Protein AF-A0A449B3K0-F1 (afdb_monomer)

Sequence (309 aa):
MNNIYKNINKDKKDSFLEKIRLFFNETFKFSVTNLTLSGILVAFYMIYSAIFKLTILRFIPLELEYIFYIFFGIILGPFKGAVLAIIADTLGLLLTGKIGTWYYLYALIPPAIAILSSLYYSLLNRSKIIKIILPFIVITLATIIILYIFFTQVTYDENNKIIFSTKGISQKVRRDWQNISWFAILALVCLYLFLMLVATILLIIFSFKKKNERILNYLFILSLVTLIVIIFRWVLGPITYISWFNYFYRLNPNKKLKSIGVDYLIYFVPIIIKSLISIPILTLLLTPVFSVIKHILQNQINNNQKIVY

Solvent-accessible surface area (backbone atoms only — not comparable to full-atom values): 17186 Å² total; per-residue (Å²): 140,85,69,86,76,77,79,64,73,94,84,61,88,72,47,74,64,54,56,50,50,51,54,51,59,61,59,70,58,80,46,72,69,55,50,53,51,49,53,53,53,44,51,53,50,48,53,49,45,49,50,41,65,74,41,84,51,50,76,56,88,67,76,60,65,56,58,54,20,34,46,32,1,59,74,59,31,36,61,50,8,15,57,48,20,40,52,43,53,52,50,49,27,50,76,69,73,42,49,92,69,68,47,72,72,62,57,47,47,38,22,51,43,1,29,52,34,18,53,51,54,56,55,40,71,71,38,77,64,46,45,54,51,50,36,53,51,50,54,52,50,48,49,51,51,51,52,51,54,50,64,75,59,62,41,72,37,99,81,76,46,76,41,68,67,63,89,72,67,63,72,71,68,53,64,75,58,68,77,59,59,64,65,57,55,51,51,51,52,52,51,48,50,50,51,52,51,52,52,49,51,51,48,51,53,48,29,69,74,65,68,41,67,68,49,47,44,44,44,47,38,43,32,51,53,48,51,48,44,45,53,54,47,53,58,41,35,31,54,46,50,43,52,50,50,35,67,77,37,67,86,40,92,91,50,78,76,68,48,72,76,50,48,30,60,72,48,31,52,61,51,50,62,49,41,69,57,40,52,59,51,49,29,65,61,46,33,63,56,47,54,52,50,55,52,53,54,51,50,52,52,56,52,62,67,69,68,69,129

Secondary structure (DSSP, 8-state):
--STTSSS-TT----HHHHHHHHHHHHHPPPHHHHHHHHHHHHHHHHHHHHHHHSGGGGS---THHHHHHHHHHHH-HHHHHHHHHHHHHHHHHHTT-GGG--HHHHTHHHHHHHHHHHHHHHHTS-TTHHHHHHHHHHHHHHHHHHHHHHHH-PBPTTS-B----TT--HHHHHHHTTS-HHHHHHHHHHHHHHHHHHHHHHHHHHHHH--HHHHHHHHHHHHHHHHIIIIIIIHHHHHHHHHHHHHHTT-TTSPPP-HHHHHHHHHHHHHHHHHHHHHHHHHHHHHHHHHHHHHHHHHHHHHHH---

Organism: NCBI:txid114885

Radius of gyration: 22.39 Å; Cα contacts (8 Å, |Δi|>4): 261; chains: 1; bounding box: 53×44×69 Å

Mean predicted aligned error: 8.73 Å

pLDDT: mean 81.97, std 16.02, range [30.95, 97.94]

Nearest PDB structures (foldseek):
  5d0y-assembly2_B  TM=7.491E-01  e=1.178E+00  Lactobacillus delbrueckii subsp. bulgaricus

Foldseek 3Di:
DPPPPPPDDPPDPQPPVNVVVVVVVVLPDDDPVNVVVLVVLLVVLQVVLCDCCVDPVVPVPFPLLLLSLLCLLQQNNLPRSLVSQLVSVCVSCVSNVNNVLDDDLVSNLSSVSSHLSNVLNVQCVPDPVCLQVVLLVLLVVLLVVVVVVVVVLFDADPVRDGDQPPVFDDVVLVPVPVPDDVVVLVVVLVVLSVVLNVVSVVLSVCCVVVVDVLSSLLSSLLSSLSNSCSPCPQPVVLVVVLVSCCVVCVPPPVDTRDDCSRCSCVRNSVSSVSCSVNSVVSSVVSSVVVVVSVVVVVVVVVVVVVPDD

Structure (mmCIF, N/CA/C/O backbone):
data_AF-A0A449B3K0-F1
#
_entry.id   AF-A0A449B3K0-F1
#
loop_
_atom_site.group_PDB
_atom_site.id
_atom_site.type_symbol
_atom_site.label_atom_id
_atom_site.label_alt_id
_atom_site.label_comp_id
_atom_site.label_asym_id
_atom_site.label_entity_id
_atom_site.label_seq_id
_atom_site.pdbx_PDB_ins_code
_atom_site.Cartn_x
_atom_site.Cartn_y
_atom_site.Cartn_z
_atom_site.occupancy
_atom_site.B_iso_or_equiv
_atom_site.auth_seq_id
_atom_site.auth_comp_id
_atom_site.auth_asym_id
_atom_site.auth_atom_id
_atom_site.pdbx_PDB_model_num
ATOM 1 N N . MET A 1 1 ? -8.336 -4.564 23.720 1.00 45.25 1 MET A N 1
ATOM 2 C CA . MET A 1 1 ? -7.357 -5.674 23.672 1.00 45.25 1 MET A CA 1
ATOM 3 C C . MET A 1 1 ? -6.586 -5.906 24.986 1.00 45.25 1 MET A C 1
ATOM 5 O O . MET A 1 1 ? -5.737 -6.779 24.992 1.00 45.25 1 MET A O 1
ATOM 9 N N . ASN A 1 2 ? -6.902 -5.224 26.106 1.00 32.25 2 ASN A N 1
ATOM 10 C CA . ASN A 1 2 ? -6.104 -5.306 27.349 1.00 32.25 2 ASN A CA 1
ATOM 11 C C . ASN A 1 2 ? -6.728 -6.067 28.538 1.00 32.25 2 ASN A C 1
ATOM 13 O O . ASN A 1 2 ? -6.077 -6.144 29.568 1.00 32.25 2 ASN A O 1
ATOM 17 N N . ASN A 1 3 ? -7.921 -6.664 28.428 1.00 34.16 3 ASN A N 1
ATOM 18 C CA . ASN A 1 3 ? -8.562 -7.318 29.588 1.00 34.16 3 ASN A CA 1
ATOM 19 C C . ASN A 1 3 ? -8.785 -8.833 29.461 1.00 34.16 3 ASN A C 1
ATOM 21 O O . ASN A 1 3 ? -9.299 -9.431 30.396 1.00 34.16 3 ASN A O 1
ATOM 25 N N . ILE A 1 4 ? -8.338 -9.478 28.377 1.00 40.44 4 ILE A N 1
ATOM 26 C CA . ILE A 1 4 ? -8.405 -10.952 28.258 1.00 40.44 4 ILE A CA 1
ATOM 27 C C . ILE A 1 4 ? -7.342 -11.644 29.141 1.00 40.44 4 ILE A C 1
ATOM 29 O O . ILE A 1 4 ? -7.462 -12.816 29.460 1.00 40.44 4 ILE A O 1
ATOM 33 N N . TYR A 1 5 ? -6.344 -10.909 29.642 1.00 44.53 5 TYR A N 1
ATOM 34 C CA . TYR A 1 5 ? -5.270 -11.475 30.469 1.00 44.53 5 TYR A CA 1
ATOM 35 C C . TYR A 1 5 ? -5.488 -11.370 31.983 1.00 44.53 5 TYR A C 1
ATOM 37 O O . TYR A 1 5 ? -4.600 -11.752 32.739 1.00 44.53 5 TYR A O 1
ATOM 45 N N . LYS A 1 6 ? -6.621 -10.832 32.457 1.00 40.59 6 LYS A N 1
ATOM 46 C CA . LYS A 1 6 ? -6.786 -10.540 33.893 1.00 40.59 6 LYS A CA 1
ATOM 47 C C . LYS A 1 6 ? -7.475 -11.641 34.707 1.00 40.59 6 LYS A C 1
ATOM 49 O O . LYS A 1 6 ? -7.578 -11.482 35.914 1.00 40.59 6 LYS A O 1
ATOM 54 N N . ASN A 1 7 ? -7.896 -12.739 34.076 1.00 37.72 7 ASN A N 1
ATOM 55 C CA . ASN A 1 7 ? -8.594 -13.837 34.757 1.00 37.72 7 ASN A CA 1
ATOM 56 C C . ASN A 1 7 ? -8.091 -15.233 34.349 1.00 37.72 7 ASN A C 1
ATOM 58 O O . ASN A 1 7 ? -8.857 -16.186 34.274 1.00 37.72 7 ASN A O 1
ATOM 62 N N . ILE A 1 8 ? -6.789 -15.355 34.082 1.00 44.62 8 ILE A N 1
ATOM 63 C CA . ILE A 1 8 ? -6.124 -16.659 34.018 1.00 44.62 8 ILE A CA 1
ATOM 64 C C . ILE A 1 8 ? -5.447 -16.858 35.372 1.00 44.62 8 ILE A C 1
ATOM 66 O O . ILE A 1 8 ? -4.661 -16.014 35.803 1.00 44.62 8 ILE A O 1
ATOM 70 N N . ASN A 1 9 ? -5.837 -17.937 36.049 1.00 39.34 9 ASN A N 1
ATOM 71 C CA . ASN A 1 9 ? -5.316 -18.402 37.328 1.00 39.34 9 ASN A CA 1
ATOM 72 C C . ASN A 1 9 ? -3.824 -18.108 37.519 1.00 39.34 9 ASN A C 1
ATOM 74 O O . ASN A 1 9 ? -2.991 -18.395 36.662 1.00 39.34 9 ASN A O 1
ATOM 78 N N . LYS A 1 10 ? -3.503 -17.582 38.699 1.00 43.25 10 LYS A N 1
ATOM 79 C CA . LYS A 1 10 ? -2.186 -17.077 39.095 1.00 43.25 10 LYS A CA 1
ATOM 80 C C . LYS A 1 10 ? -1.098 -18.154 39.270 1.00 43.25 10 LYS A C 1
ATOM 82 O O . LYS A 1 10 ? 0.019 -17.783 39.604 1.00 43.25 10 LYS A O 1
ATOM 87 N N . ASP A 1 11 ? -1.379 -19.432 38.989 1.00 46.22 11 ASP A N 1
ATOM 88 C CA . ASP A 1 11 ? -0.529 -20.556 39.425 1.00 46.22 11 ASP A CA 1
ATOM 89 C C . ASP A 1 11 ? -0.000 -21.488 38.323 1.00 46.22 11 ASP A C 1
ATOM 91 O O . ASP A 1 11 ? 0.612 -22.513 38.624 1.00 46.22 11 ASP A O 1
ATOM 95 N N . LYS A 1 12 ? -0.123 -21.141 37.037 1.00 50.84 12 LYS A N 1
ATOM 96 C CA . LYS A 1 12 ? 0.697 -21.789 36.002 1.00 50.84 12 LYS A CA 1
ATOM 97 C C . LYS A 1 12 ? 1.480 -20.752 35.224 1.00 50.84 12 LYS A C 1
ATOM 99 O O . LYS A 1 12 ? 0.940 -19.847 34.596 1.00 50.84 12 LYS A O 1
ATOM 104 N N . LYS A 1 13 ? 2.803 -20.885 35.294 1.00 51.28 13 LYS A N 1
ATOM 105 C CA . LYS A 1 13 ? 3.754 -20.191 34.433 1.00 51.28 13 LYS A CA 1
ATOM 106 C C . LYS A 1 13 ? 3.582 -20.769 33.026 1.00 51.28 13 LYS A C 1
ATOM 108 O O . LYS A 1 13 ? 4.397 -21.586 32.611 1.00 51.28 13 LYS A O 1
ATOM 113 N N . ASP A 1 14 ? 2.495 -20.396 32.348 1.00 62.19 14 ASP A N 1
ATOM 114 C CA . ASP A 1 14 ? 2.198 -20.845 30.988 1.00 62.19 14 ASP A CA 1
ATOM 115 C C . ASP A 1 14 ? 3.440 -20.607 30.139 1.00 62.19 14 ASP A C 1
ATOM 117 O O . ASP A 1 14 ? 3.943 -19.472 30.038 1.00 62.19 14 ASP A O 1
ATOM 121 N N . SER A 1 15 ? 3.976 -21.692 29.587 1.00 78.12 15 SER A N 1
ATOM 122 C CA . SER A 1 15 ? 5.207 -21.612 28.816 1.00 78.12 15 SER A CA 1
ATOM 123 C C . SER A 1 15 ? 4.971 -20.689 27.617 1.00 78.12 15 SER A C 1
ATOM 125 O O . SER A 1 15 ? 3.872 -20.612 27.066 1.00 78.12 15 SER A O 1
ATOM 127 N N . PHE A 1 16 ? 6.000 -19.962 27.180 1.00 77.25 16 PHE A N 1
ATOM 128 C CA . PHE A 1 16 ? 5.912 -19.116 25.983 1.00 77.25 16 PHE A CA 1
ATOM 129 C C . PHE A 1 16 ? 5.336 -19.882 24.770 1.00 77.25 16 PHE A C 1
ATOM 131 O O . PHE A 1 16 ? 4.586 -19.317 23.975 1.00 77.25 16 PHE A O 1
ATOM 138 N N . LEU A 1 17 ? 5.602 -21.192 24.695 1.00 77.62 17 LEU A N 1
ATOM 139 C CA . LEU A 1 17 ? 5.060 -22.109 23.693 1.00 77.62 17 LEU A CA 1
ATOM 140 C C . LEU A 1 17 ? 3.542 -22.307 23.801 1.00 77.62 17 LEU A C 1
ATOM 142 O O . LEU A 1 17 ? 2.871 -22.352 22.773 1.00 77.62 17 LEU A O 1
ATOM 146 N N . GLU A 1 18 ? 2.974 -22.378 25.004 1.00 79.75 18 GLU A N 1
ATOM 147 C CA . GLU A 1 18 ? 1.519 -22.464 25.190 1.00 79.75 18 GLU A CA 1
ATOM 148 C C . GLU A 1 18 ? 0.825 -21.170 24.768 1.00 79.75 18 GLU A C 1
ATOM 150 O O . GLU A 1 18 ? -0.195 -21.222 24.080 1.00 79.75 18 GLU A O 1
ATOM 155 N N . LYS A 1 19 ? 1.420 -20.008 25.066 1.00 76.12 19 LYS A N 1
ATOM 156 C CA . LYS A 1 19 ? 0.902 -18.710 24.598 1.00 76.12 19 LYS A CA 1
ATOM 157 C C . LYS A 1 19 ? 0.926 -18.601 23.075 1.00 76.12 19 LYS A C 1
ATOM 159 O O . LYS A 1 19 ? -0.047 -18.133 22.486 1.00 76.12 19 LYS A O 1
ATOM 164 N N . ILE A 1 20 ? 1.998 -19.073 22.434 1.00 74.56 20 ILE A N 1
ATOM 165 C CA . ILE A 1 20 ? 2.067 -19.174 20.970 1.00 74.56 20 ILE A CA 1
ATOM 166 C C . ILE A 1 20 ? 0.984 -20.126 20.461 1.00 74.56 20 ILE A C 1
ATOM 168 O O . ILE A 1 20 ? 0.203 -19.751 19.592 1.00 74.56 20 ILE A O 1
ATOM 172 N N . ARG A 1 21 ? 0.879 -21.337 21.014 1.00 77.62 21 ARG A N 1
ATOM 173 C CA . ARG A 1 21 ? -0.097 -22.337 20.561 1.00 77.62 21 ARG A CA 1
ATOM 174 C C . ARG A 1 21 ? -1.537 -21.833 20.671 1.00 77.62 21 ARG A C 1
ATOM 176 O O . ARG A 1 21 ? -2.310 -22.017 19.734 1.00 77.62 21 ARG A O 1
ATOM 183 N N . LEU A 1 22 ? -1.892 -21.179 21.776 1.00 74.62 22 LEU A N 1
ATOM 184 C CA . LEU A 1 22 ? -3.211 -20.573 21.971 1.00 74.62 22 LEU A CA 1
ATOM 185 C C . LEU A 1 22 ? -3.460 -19.442 20.965 1.00 74.62 22 LEU A C 1
ATOM 187 O O . LEU A 1 22 ? -4.499 -19.432 20.306 1.00 74.62 22 LEU A O 1
ATOM 191 N N . PHE A 1 23 ? -2.477 -18.560 20.759 1.00 73.50 23 PHE A N 1
ATOM 192 C CA . PHE A 1 23 ? -2.563 -17.489 19.765 1.00 73.50 23 PHE A CA 1
ATOM 193 C C . PHE A 1 23 ? -2.792 -18.028 18.344 1.00 73.50 23 PHE A C 1
ATOM 195 O O . PHE A 1 23 ? -3.658 -17.531 17.620 1.00 73.50 23 PHE A O 1
ATOM 202 N N . PHE A 1 24 ? -2.064 -19.074 17.944 1.00 72.75 24 PHE A N 1
ATOM 203 C CA . PHE A 1 24 ? -2.259 -19.733 16.652 1.00 72.75 24 PHE A CA 1
ATOM 204 C C . PHE A 1 24 ? -3.632 -20.425 16.573 1.00 72.75 24 PHE A C 1
ATOM 206 O O . PHE A 1 24 ? -4.356 -20.247 15.597 1.00 72.75 24 PHE A O 1
ATOM 213 N N . ASN A 1 25 ? -4.069 -21.140 17.608 1.00 72.19 25 ASN A N 1
ATOM 214 C CA . ASN A 1 25 ? -5.360 -21.833 17.574 1.00 72.19 25 ASN A CA 1
ATOM 215 C C . ASN A 1 25 ? -6.565 -20.890 17.425 1.00 72.19 25 ASN A C 1
ATOM 217 O O . ASN A 1 25 ? -7.532 -21.245 16.748 1.00 72.19 25 ASN A O 1
ATOM 221 N N . GLU A 1 26 ? -6.529 -19.698 18.020 1.00 71.88 26 GLU A N 1
ATOM 222 C CA . GLU A 1 26 ? -7.613 -18.715 17.883 1.00 71.88 26 GLU A CA 1
ATOM 223 C C . GLU A 1 26 ? -7.547 -17.937 16.562 1.00 71.88 26 GLU A C 1
ATOM 225 O O . GLU A 1 26 ? -8.577 -17.626 15.956 1.00 71.88 26 GLU A O 1
ATOM 230 N N . THR A 1 27 ? -6.337 -17.664 16.069 1.00 74.19 27 THR A N 1
ATOM 231 C CA . THR A 1 27 ? -6.131 -16.862 14.853 1.00 74.19 27 THR A CA 1
ATOM 232 C C . THR A 1 27 ? -6.564 -17.604 13.581 1.00 74.19 27 THR A C 1
ATOM 234 O O . THR A 1 27 ? -7.031 -16.969 12.633 1.00 74.19 27 THR A O 1
ATOM 237 N N . PHE A 1 28 ? -6.471 -18.938 13.555 1.00 77.25 28 PHE A N 1
ATOM 238 C CA . PHE A 1 28 ? -6.742 -19.746 12.357 1.00 77.25 28 PHE A CA 1
ATOM 239 C C . PHE A 1 28 ? -8.202 -20.220 12.233 1.00 77.25 28 PHE A C 1
ATOM 241 O O . PHE A 1 28 ? -8.650 -20.544 11.134 1.00 77.25 28 PHE A O 1
ATOM 248 N N . LYS A 1 29 ? -8.983 -20.232 13.321 1.00 81.75 29 LYS A N 1
ATOM 249 C CA . LYS A 1 29 ? -10.371 -20.729 13.298 1.00 81.75 29 LYS A CA 1
ATOM 250 C C . LYS A 1 29 ? -11.344 -19.696 12.732 1.00 81.75 29 LYS A C 1
ATOM 252 O O . LYS A 1 29 ? -11.540 -18.631 13.322 1.00 81.75 29 LYS A O 1
ATOM 257 N N . PHE A 1 30 ? -12.002 -20.006 11.615 1.00 82.50 30 PHE A N 1
ATOM 258 C CA . PHE A 1 30 ? -13.112 -19.204 11.091 1.00 82.50 30 PHE A CA 1
ATOM 259 C C . PHE A 1 30 ? -14.406 -19.518 11.852 1.00 82.50 30 PHE A C 1
ATOM 261 O O . PHE A 1 30 ? -14.864 -20.653 11.876 1.00 82.50 30 PHE A O 1
ATOM 268 N N . SER A 1 31 ? -15.004 -18.498 12.468 1.00 86.75 31 SER A N 1
ATOM 269 C CA . SER A 1 31 ? -16.380 -18.574 12.972 1.00 86.75 31 SER A CA 1
ATOM 270 C C . SER A 1 31 ? -17.369 -18.339 11.829 1.00 86.75 31 SER A C 1
ATOM 272 O O . SER A 1 31 ? -17.019 -17.704 10.832 1.00 86.75 31 SER A O 1
ATOM 274 N N . VAL A 1 32 ? -18.625 -18.760 12.006 1.00 88.50 32 VAL A N 1
ATOM 275 C CA . VAL A 1 32 ? -19.708 -18.485 11.042 1.00 88.50 32 VAL A CA 1
ATOM 276 C C . VAL A 1 32 ? -19.812 -16.985 10.747 1.00 88.50 32 VAL A C 1
ATOM 278 O O . VAL A 1 32 ? -19.887 -16.589 9.591 1.00 88.50 32 VAL A O 1
ATOM 281 N N . THR A 1 33 ? -19.695 -16.139 11.776 1.00 86.81 33 THR A N 1
ATOM 282 C CA . THR A 1 33 ? -19.687 -14.672 11.639 1.00 86.81 33 THR A CA 1
ATOM 283 C C . THR A 1 33 ? -18.516 -14.140 10.814 1.00 86.81 33 THR A C 1
ATOM 285 O O . THR A 1 33 ? -18.683 -13.210 10.031 1.00 86.81 33 THR A O 1
ATOM 288 N N . ASN A 1 34 ? -17.325 -14.727 10.956 1.00 87.81 34 ASN A N 1
ATOM 289 C CA . ASN A 1 34 ? -16.165 -14.341 10.153 1.00 87.81 34 ASN A CA 1
ATOM 290 C C . ASN A 1 34 ? -16.342 -14.771 8.694 1.00 87.81 34 ASN A C 1
ATOM 292 O O . ASN A 1 34 ? -15.935 -14.042 7.793 1.00 87.81 34 ASN A O 1
ATOM 296 N N . LEU A 1 35 ? -16.950 -15.935 8.458 1.00 92.44 35 LEU A N 1
ATOM 297 C CA . LEU A 1 35 ? -17.192 -16.460 7.118 1.00 92.44 35 LEU A CA 1
ATOM 298 C C . LEU A 1 35 ? -18.246 -15.630 6.370 1.00 92.44 35 LEU A C 1
ATOM 300 O O . LEU A 1 35 ? -18.013 -15.242 5.227 1.00 92.44 35 LEU A O 1
ATOM 304 N N . THR A 1 36 ? -19.355 -15.276 7.028 1.00 93.44 36 THR A N 1
ATOM 305 C CA . THR A 1 36 ? -20.387 -14.406 6.437 1.00 93.44 36 THR A CA 1
ATOM 306 C C . THR A 1 36 ? -19.840 -13.017 6.129 1.00 93.44 36 THR A C 1
ATOM 308 O O . THR A 1 36 ? -20.041 -12.505 5.027 1.00 93.44 36 THR A O 1
ATOM 311 N N . LEU A 1 37 ? -19.071 -12.431 7.052 1.00 91.62 37 LEU A N 1
ATOM 312 C CA . LEU A 1 37 ? -18.435 -11.134 6.835 1.00 91.62 37 LEU A CA 1
ATOM 313 C C . LEU A 1 37 ? -17.414 -11.184 5.690 1.00 91.62 37 LEU A C 1
ATOM 315 O O . LEU A 1 37 ? -17.362 -10.263 4.878 1.00 91.62 37 LEU A O 1
ATOM 319 N N . SER A 1 38 ? -16.651 -12.275 5.584 1.00 95.00 38 SER A N 1
ATOM 320 C CA . SER A 1 38 ? -15.713 -12.505 4.478 1.00 95.00 38 SER A CA 1
ATOM 321 C C . SER A 1 38 ? -16.431 -12.569 3.129 1.00 95.00 38 SER A C 1
ATOM 323 O O . SER A 1 38 ? -15.984 -11.934 2.176 1.00 95.00 38 SER A O 1
ATOM 325 N N . GLY A 1 39 ? -17.570 -13.266 3.053 1.00 96.00 39 GLY A N 1
ATOM 326 C CA . GLY A 1 39 ? -18.394 -13.330 1.843 1.00 96.00 39 GLY A CA 1
ATOM 327 C C . GLY A 1 39 ? -18.907 -11.957 1.402 1.00 96.00 39 GLY A C 1
ATOM 328 O O . GLY A 1 39 ? -18.782 -11.603 0.232 1.00 96.00 39 GLY A O 1
ATOM 329 N N . ILE A 1 40 ? -19.399 -11.146 2.345 1.00 95.19 40 ILE A N 1
ATOM 330 C CA . ILE A 1 40 ? -19.854 -9.770 2.075 1.00 95.19 40 ILE A CA 1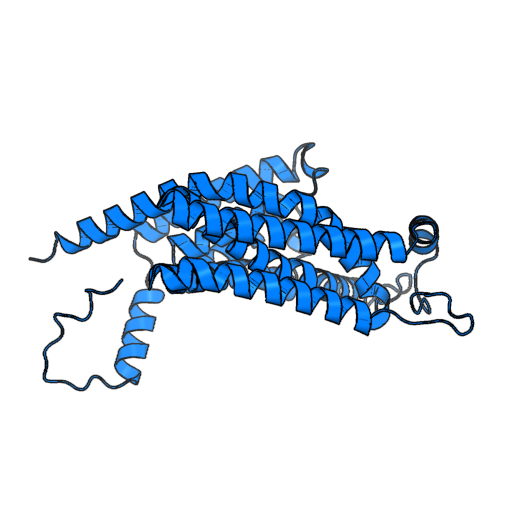
ATOM 331 C C . ILE A 1 40 ? -18.694 -8.896 1.576 1.00 95.19 40 ILE A C 1
ATOM 333 O O . ILE A 1 40 ? -18.830 -8.164 0.596 1.00 95.19 40 ILE A O 1
ATOM 337 N N . LEU A 1 41 ? -17.537 -8.983 2.233 1.00 95.19 41 LEU A N 1
ATOM 338 C CA . LEU A 1 41 ? -16.343 -8.218 1.877 1.00 95.19 41 LEU A CA 1
ATOM 339 C C . LEU A 1 41 ? -15.819 -8.572 0.477 1.00 95.19 41 LEU A C 1
ATOM 341 O O . LEU A 1 41 ? -15.484 -7.671 -0.295 1.00 95.19 41 LEU A O 1
ATOM 345 N N . VAL A 1 42 ? -15.799 -9.861 0.126 1.00 96.88 42 VAL A N 1
ATOM 346 C CA . VAL A 1 42 ? -15.446 -10.317 -1.227 1.00 96.88 42 VAL A CA 1
ATOM 347 C C . VAL A 1 42 ? -16.488 -9.866 -2.240 1.00 96.88 42 VAL A C 1
ATOM 349 O O . VAL A 1 42 ? -16.108 -9.388 -3.303 1.00 96.88 42 VAL A O 1
ATOM 352 N N . ALA A 1 43 ? -17.782 -9.939 -1.924 1.00 96.81 43 ALA A N 1
ATOM 353 C CA . ALA A 1 43 ? -18.830 -9.454 -2.819 1.00 96.81 43 ALA A CA 1
ATOM 354 C C . ALA A 1 43 ? -18.651 -7.960 -3.141 1.00 96.81 43 ALA A C 1
ATOM 356 O O . ALA A 1 43 ? -18.673 -7.581 -4.312 1.00 96.81 43 ALA A O 1
ATOM 357 N N . PHE A 1 44 ? -18.378 -7.118 -2.136 1.00 94.94 44 PHE A N 1
ATOM 358 C CA . PHE A 1 44 ? -18.081 -5.702 -2.371 1.00 94.94 44 PHE A CA 1
ATOM 359 C C . PHE A 1 44 ? -16.819 -5.493 -3.208 1.00 94.94 44 PHE A C 1
ATOM 361 O O . PHE A 1 44 ? -16.833 -4.661 -4.117 1.00 94.94 44 PHE A O 1
ATOM 368 N N . TYR A 1 45 ? -15.754 -6.256 -2.947 1.00 95.69 45 TYR A N 1
ATOM 369 C CA . TYR A 1 45 ? -14.548 -6.220 -3.775 1.00 95.69 45 TYR A CA 1
ATOM 370 C C . TYR A 1 45 ? -14.855 -6.593 -5.233 1.00 95.69 45 TYR A C 1
ATOM 372 O O . TYR A 1 45 ? -14.388 -5.917 -6.147 1.00 95.69 45 TYR A O 1
ATOM 380 N N . MET A 1 46 ? -15.674 -7.620 -5.470 1.00 95.69 46 MET A N 1
ATOM 381 C CA . MET A 1 46 ? -16.033 -8.073 -6.818 1.00 95.69 46 MET A CA 1
ATOM 382 C C . MET A 1 46 ? -16.892 -7.048 -7.559 1.00 95.69 46 MET A C 1
ATOM 384 O O . MET A 1 46 ? -16.608 -6.757 -8.719 1.00 95.69 46 MET A O 1
ATOM 388 N N . ILE A 1 47 ? -17.882 -6.446 -6.889 1.00 94.12 47 ILE A N 1
ATOM 389 C CA . ILE A 1 47 ? -18.690 -5.348 -7.450 1.00 94.12 47 ILE A CA 1
ATOM 390 C C . ILE A 1 47 ? -17.782 -4.177 -7.831 1.00 94.12 47 ILE A C 1
ATOM 392 O O . ILE A 1 47 ? -17.854 -3.662 -8.946 1.00 94.12 47 ILE A O 1
ATOM 396 N N . TYR A 1 48 ? -16.886 -3.787 -6.924 1.00 91.31 48 TYR A N 1
ATOM 397 C CA . TYR A 1 48 ? -15.903 -2.746 -7.189 1.00 91.31 48 TYR A CA 1
ATOM 398 C C . TYR A 1 48 ? -15.020 -3.090 -8.399 1.00 91.31 48 TYR A C 1
ATOM 400 O O . TYR A 1 48 ? -14.866 -2.268 -9.304 1.00 91.31 48 TYR A O 1
ATOM 408 N N . SER A 1 49 ? -14.469 -4.305 -8.437 1.00 91.25 49 SER A N 1
ATOM 409 C CA . SER A 1 49 ? -13.570 -4.763 -9.498 1.00 91.25 49 SER A CA 1
ATOM 410 C C . SER A 1 49 ? -14.285 -4.785 -10.850 1.00 91.25 49 SER A C 1
ATOM 412 O O . SER A 1 49 ? -13.730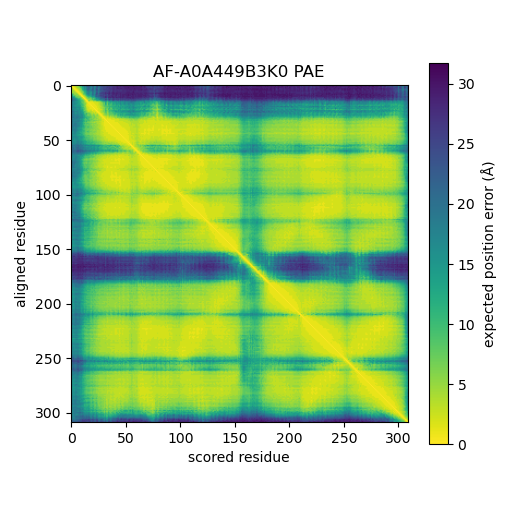 -4.313 -11.842 1.00 91.25 49 SER A O 1
ATOM 414 N N . ALA A 1 50 ? -15.548 -5.223 -10.885 1.00 91.19 50 ALA A N 1
ATOM 415 C CA . ALA A 1 50 ? -16.390 -5.164 -12.075 1.00 91.19 50 ALA A CA 1
ATOM 416 C C . ALA A 1 50 ? -16.553 -3.719 -12.568 1.00 91.19 50 ALA A C 1
ATOM 418 O O . ALA A 1 50 ? -16.256 -3.426 -13.725 1.00 91.19 50 ALA A O 1
ATOM 419 N N . ILE A 1 51 ? -16.946 -2.794 -11.686 1.00 91.19 51 ILE A N 1
ATOM 420 C CA . ILE A 1 51 ? -17.167 -1.391 -12.056 1.00 91.19 51 ILE A CA 1
ATOM 421 C C . ILE A 1 51 ? -15.865 -0.755 -12.549 1.00 91.19 51 ILE A C 1
ATOM 423 O O . ILE A 1 51 ? -15.824 -0.209 -13.646 1.00 91.19 51 ILE A O 1
ATOM 427 N N . PHE A 1 52 ? -14.774 -0.835 -11.792 1.00 86.81 52 PHE A N 1
ATOM 428 C CA . PHE A 1 52 ? -13.554 -0.099 -12.131 1.00 86.81 52 PHE A CA 1
ATOM 429 C C . PHE A 1 52 ? -12.740 -0.737 -13.254 1.00 86.81 52 PHE A C 1
ATOM 431 O O . PHE A 1 52 ? -12.044 -0.018 -13.967 1.00 86.81 52 PHE A O 1
ATOM 438 N N . LYS A 1 53 ? -12.806 -2.060 -13.444 1.00 84.25 53 LYS A N 1
ATOM 439 C CA . LYS A 1 53 ? -11.994 -2.737 -14.467 1.00 84.25 53 LYS A CA 1
ATOM 440 C C . LYS A 1 53 ? -12.745 -3.033 -15.763 1.00 84.25 53 LYS A C 1
ATOM 442 O O . LYS A 1 53 ? -12.074 -3.162 -16.790 1.00 84.25 53 LYS A O 1
ATOM 447 N N . LEU A 1 54 ? -14.077 -3.139 -15.740 1.00 86.31 54 LEU A N 1
ATOM 448 C CA . LEU A 1 54 ? -14.880 -3.441 -16.935 1.00 86.31 54 LEU A CA 1
ATOM 449 C C . LEU A 1 54 ? -15.541 -2.202 -17.555 1.00 86.31 54 LEU A C 1
ATOM 451 O O . LEU A 1 54 ? -15.922 -2.255 -18.720 1.00 86.31 54 LEU A O 1
ATOM 455 N N . THR A 1 55 ? -15.652 -1.086 -16.828 1.00 87.94 55 THR A N 1
ATOM 456 C CA . THR A 1 55 ? -16.230 0.159 -17.367 1.00 87.94 55 THR A CA 1
ATOM 457 C C . THR A 1 55 ? -15.160 1.153 -17.834 1.00 87.94 55 THR A C 1
ATOM 459 O O . THR A 1 55 ? -13.954 0.901 -17.752 1.00 87.94 55 THR A O 1
ATOM 462 N N . ILE A 1 56 ? -15.598 2.330 -18.296 1.00 80.69 56 ILE A N 1
ATOM 463 C CA . ILE A 1 56 ? -14.723 3.428 -18.735 1.00 80.69 56 ILE A CA 1
ATOM 464 C C . ILE A 1 56 ? -13.801 3.953 -17.621 1.00 80.69 56 ILE A C 1
ATOM 466 O O . ILE A 1 56 ? -12.757 4.542 -17.897 1.00 80.69 56 ILE A O 1
ATOM 470 N N . LEU A 1 57 ? -14.132 3.670 -16.356 1.00 80.25 57 LEU A N 1
ATOM 471 C CA . LEU A 1 57 ? -13.302 3.991 -15.192 1.00 80.25 57 LEU A CA 1
ATOM 472 C C . LEU A 1 57 ? -11.956 3.248 -15.188 1.00 80.25 57 LEU A C 1
ATOM 474 O O . LEU A 1 57 ? -11.061 3.634 -14.440 1.00 80.25 57 LEU A O 1
ATOM 478 N N . ARG A 1 58 ? -11.761 2.256 -16.069 1.00 76.56 58 ARG A N 1
ATOM 479 C CA . ARG A 1 58 ? -10.490 1.538 -16.247 1.00 76.56 58 ARG A CA 1
ATOM 480 C C . ARG A 1 58 ? -9.305 2.456 -16.560 1.00 76.56 58 ARG A C 1
ATOM 482 O O . ARG A 1 58 ? -8.163 2.093 -16.274 1.00 76.56 58 ARG A O 1
ATOM 489 N N . PHE A 1 59 ? -9.548 3.622 -17.160 1.00 75.69 59 PHE A N 1
ATOM 490 C CA . PHE A 1 59 ? -8.491 4.589 -17.472 1.00 75.69 59 PHE A CA 1
ATOM 491 C C . PHE A 1 59 ? -8.047 5.411 -16.261 1.00 75.69 59 PHE A C 1
ATOM 493 O O . PHE A 1 59 ? -6.972 6.009 -16.299 1.00 75.69 59 PHE A O 1
ATOM 500 N N . ILE A 1 60 ? -8.834 5.421 -15.182 1.00 75.88 60 ILE A N 1
ATOM 501 C CA . ILE A 1 60 ? -8.479 6.108 -13.947 1.00 75.88 60 ILE A CA 1
ATOM 502 C C . ILE A 1 60 ? -7.520 5.204 -13.158 1.00 75.88 60 ILE A C 1
ATOM 504 O O . ILE A 1 60 ? -7.917 4.129 -12.708 1.00 75.88 60 ILE A O 1
ATOM 508 N N . PRO A 1 61 ? -6.255 5.609 -12.944 1.00 65.25 61 PRO A N 1
ATOM 509 C CA . PRO A 1 61 ? -5.239 4.764 -12.324 1.00 65.25 61 PRO A CA 1
ATOM 510 C C . PRO A 1 61 ? -5.345 4.771 -10.788 1.00 65.25 61 PRO A C 1
ATOM 512 O O . PRO A 1 61 ? -4.359 5.022 -10.089 1.00 65.25 61 PRO A O 1
ATOM 515 N N . LEU A 1 62 ? -6.543 4.537 -10.252 1.00 75.88 62 LEU A N 1
ATOM 516 C CA . LEU A 1 62 ? -6.780 4.426 -8.817 1.00 75.88 62 LEU A CA 1
ATOM 517 C C . LEU A 1 62 ? -6.821 2.949 -8.422 1.00 75.88 62 LEU A C 1
ATOM 519 O O . LEU A 1 62 ? -7.795 2.245 -8.669 1.00 75.88 62 LEU A O 1
ATOM 523 N N . GLU A 1 63 ? -5.758 2.494 -7.766 1.00 82.19 63 GLU A N 1
ATOM 524 C CA . GLU A 1 63 ? -5.657 1.155 -7.173 1.00 82.19 63 GLU A CA 1
ATOM 525 C C . GLU A 1 63 ? -6.459 1.095 -5.859 1.00 82.19 63 GLU A C 1
ATOM 527 O O . GLU A 1 63 ? -5.905 0.908 -4.775 1.00 82.19 63 GLU A O 1
ATOM 532 N N . LEU A 1 64 ? -7.784 1.295 -5.931 1.00 87.50 64 LEU A N 1
ATOM 533 C CA . LEU A 1 64 ? -8.650 1.267 -4.740 1.00 87.50 64 LEU A CA 1
ATOM 534 C C . LEU A 1 64 ? -8.803 -0.152 -4.165 1.00 87.50 64 LEU A C 1
ATOM 536 O O . LEU A 1 64 ? -9.319 -0.312 -3.068 1.00 87.50 64 LEU A O 1
ATOM 540 N N . GLU A 1 65 ? -8.289 -1.180 -4.841 1.00 91.75 65 GLU A N 1
ATOM 541 C CA . GLU A 1 65 ? -8.186 -2.553 -4.323 1.00 91.75 65 GLU A CA 1
ATOM 542 C C . GLU A 1 65 ? -7.464 -2.616 -2.979 1.00 91.75 65 GLU A C 1
ATOM 544 O O . GLU A 1 65 ? -7.857 -3.372 -2.090 1.00 91.75 65 GLU A O 1
ATOM 549 N N . TYR A 1 66 ? -6.463 -1.756 -2.785 1.00 92.69 66 TYR A N 1
ATOM 550 C CA . TYR A 1 66 ? -5.742 -1.674 -1.520 1.00 92.69 66 TYR A CA 1
ATOM 551 C C . TYR A 1 66 ? -6.640 -1.283 -0.349 1.00 92.69 66 TYR A C 1
ATOM 553 O O . TYR A 1 66 ? -6.387 -1.738 0.762 1.00 92.69 66 TYR A O 1
ATOM 561 N N . ILE A 1 67 ? -7.718 -0.523 -0.581 1.00 94.06 67 ILE A N 1
ATOM 562 C CA . ILE A 1 67 ? -8.725 -0.230 0.450 1.00 94.06 67 ILE A CA 1
ATOM 563 C C . ILE A 1 67 ? -9.315 -1.537 0.988 1.00 94.06 67 ILE A C 1
ATOM 565 O O . ILE A 1 67 ? -9.407 -1.726 2.201 1.00 94.06 67 ILE A O 1
ATOM 569 N N . PHE A 1 68 ? -9.682 -2.454 0.093 1.00 95.75 68 PHE A N 1
ATOM 570 C CA . PHE A 1 68 ? -10.270 -3.732 0.474 1.00 95.75 68 PHE A CA 1
ATOM 571 C C . PHE A 1 68 ? -9.265 -4.602 1.218 1.00 95.75 68 PHE A C 1
ATOM 573 O O . PHE A 1 68 ? -9.589 -5.108 2.288 1.00 95.75 68 PHE A O 1
ATOM 580 N N . TYR A 1 69 ? -8.027 -4.706 0.731 1.00 97.38 69 TYR A N 1
ATOM 581 C CA . TYR A 1 69 ? -6.993 -5.500 1.404 1.00 97.38 69 TYR A CA 1
ATOM 582 C C . TYR A 1 69 ? -6.661 -4.951 2.802 1.00 97.38 69 TYR A C 1
ATOM 584 O O . TYR A 1 69 ? -6.506 -5.726 3.751 1.00 97.38 69 TYR A O 1
ATOM 592 N N . ILE A 1 70 ? -6.643 -3.622 2.964 1.00 96.25 70 ILE A N 1
ATOM 593 C CA . ILE A 1 70 ? -6.535 -2.963 4.273 1.00 96.25 70 ILE A CA 1
ATOM 594 C C . ILE A 1 70 ? -7.691 -3.387 5.183 1.00 96.25 70 ILE A C 1
ATOM 596 O O . ILE A 1 70 ? -7.462 -3.802 6.323 1.00 96.25 70 ILE A O 1
ATOM 600 N N . PHE A 1 71 ? -8.931 -3.315 4.693 1.00 94.75 71 PHE A N 1
ATOM 601 C CA . PHE A 1 71 ? -10.100 -3.691 5.484 1.00 94.75 71 PHE A CA 1
ATOM 602 C C . PHE A 1 71 ? -10.133 -5.168 5.838 1.00 94.75 71 PHE A C 1
ATOM 604 O O . PHE A 1 71 ? -10.467 -5.488 6.977 1.00 94.75 71 PHE A O 1
ATOM 611 N N . PHE A 1 72 ? -9.732 -6.060 4.936 1.00 96.12 72 PHE A N 1
ATOM 612 C CA . PHE A 1 72 ? -9.650 -7.486 5.237 1.00 96.12 72 PHE A CA 1
ATOM 613 C C . PHE A 1 72 ? -8.724 -7.722 6.435 1.00 96.12 72 PHE A C 1
ATOM 615 O O . PHE A 1 72 ? -9.099 -8.426 7.371 1.00 96.12 72 PHE A O 1
ATOM 622 N N . GLY A 1 73 ? -7.563 -7.059 6.461 1.00 94.69 73 GLY A N 1
ATOM 623 C CA . GLY A 1 73 ? -6.619 -7.126 7.576 1.00 94.69 73 GLY A CA 1
ATOM 624 C C . GLY A 1 73 ? -7.134 -6.522 8.886 1.00 94.69 73 GLY A C 1
ATOM 625 O O . GLY A 1 73 ? -6.975 -7.119 9.955 1.00 94.69 73 GLY A O 1
ATOM 626 N N . ILE A 1 74 ? -7.753 -5.339 8.826 1.00 92.81 74 ILE A N 1
ATOM 627 C CA . ILE A 1 74 ? -8.266 -4.641 10.019 1.00 92.81 74 ILE A CA 1
ATOM 628 C C . ILE A 1 74 ? -9.455 -5.388 10.635 1.00 92.81 74 ILE A C 1
ATOM 630 O O . ILE A 1 74 ? -9.536 -5.495 11.856 1.00 92.81 74 ILE A O 1
ATOM 634 N N . ILE A 1 75 ? -10.371 -5.892 9.805 1.00 92.00 75 ILE A N 1
ATOM 635 C CA . ILE A 1 75 ? -11.624 -6.511 10.253 1.00 92.00 75 ILE A CA 1
ATOM 636 C C . ILE A 1 75 ? -11.398 -7.957 10.702 1.00 92.00 75 ILE A C 1
ATOM 638 O O . ILE A 1 75 ? -11.857 -8.340 11.775 1.00 92.00 75 ILE A O 1
ATOM 642 N N . LEU A 1 76 ? -10.711 -8.769 9.892 1.00 91.25 76 LEU A N 1
ATOM 643 C CA . LEU A 1 76 ? -10.609 -10.217 10.118 1.00 91.25 76 LEU A CA 1
ATOM 644 C C . LEU A 1 76 ? -9.317 -10.629 10.835 1.00 91.25 76 LEU A C 1
ATOM 646 O O . LEU A 1 76 ? -9.180 -11.783 11.245 1.00 91.25 76 LEU A O 1
ATOM 650 N N . GLY A 1 77 ? -8.370 -9.707 11.001 1.00 91.38 77 GLY A N 1
ATOM 651 C CA . GLY A 1 77 ? -7.048 -10.010 11.536 1.00 91.38 77 GLY A CA 1
ATOM 652 C C . GLY A 1 77 ? -6.037 -10.394 10.446 1.00 91.38 77 GLY A C 1
ATOM 653 O O . GLY A 1 77 ? -6.383 -10.482 9.265 1.00 91.38 77 GLY A O 1
ATOM 654 N N . PRO A 1 78 ? -4.772 -10.650 10.825 1.00 92.62 78 PRO A N 1
ATOM 655 C CA . PRO A 1 78 ? -3.681 -10.793 9.865 1.00 92.62 78 PRO A CA 1
ATOM 656 C C . PRO A 1 78 ? -3.834 -12.041 8.990 1.00 92.62 78 PRO A C 1
ATOM 658 O O . PRO A 1 78 ? -3.724 -11.949 7.774 1.00 92.62 78 PRO A O 1
ATOM 661 N N . PHE A 1 79 ? -4.126 -13.200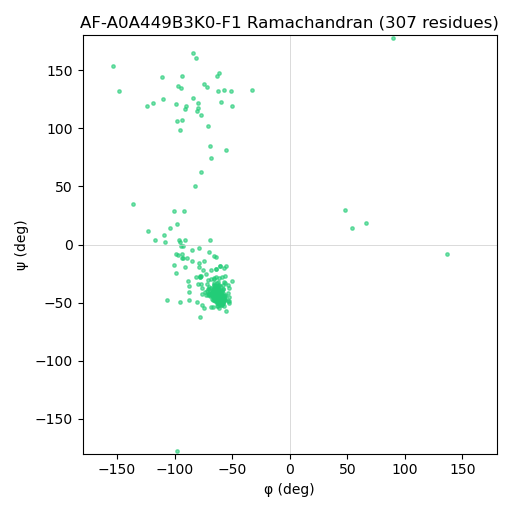 9.587 1.00 93.31 79 PHE A N 1
ATOM 662 C CA . PHE A 1 79 ? -4.182 -14.467 8.854 1.00 93.31 79 PHE A CA 1
ATOM 663 C C . PHE A 1 79 ? -5.442 -14.589 7.989 1.00 93.31 79 PHE A C 1
ATOM 665 O O . PHE A 1 79 ? -5.353 -14.779 6.779 1.00 93.31 79 PHE A O 1
ATOM 672 N N . LYS A 1 80 ? -6.626 -14.427 8.590 1.00 94.12 80 LYS A N 1
ATOM 673 C CA . LYS A 1 80 ? -7.908 -14.530 7.874 1.00 94.12 80 LYS A CA 1
ATOM 674 C C . LYS A 1 80 ? -8.028 -13.464 6.787 1.00 94.12 80 LYS A C 1
ATOM 676 O O . LYS A 1 80 ? -8.459 -13.769 5.680 1.00 94.12 80 LYS A O 1
ATOM 681 N N . GLY A 1 81 ? -7.589 -12.239 7.089 1.00 95.81 81 GLY A N 1
ATOM 682 C CA . GLY A 1 81 ? -7.525 -11.154 6.118 1.00 95.81 81 GLY A CA 1
ATOM 683 C C . GLY A 1 81 ? -6.579 -11.463 4.957 1.00 95.81 81 GLY A C 1
ATOM 684 O O . GLY A 1 81 ? -6.928 -11.189 3.814 1.00 95.81 81 GLY A O 1
ATOM 685 N N . ALA A 1 82 ? -5.424 -12.085 5.221 1.00 97.19 82 ALA A N 1
ATOM 686 C CA . ALA A 1 82 ? -4.486 -12.494 4.177 1.00 97.19 82 ALA A CA 1
ATOM 687 C C . ALA A 1 82 ? -5.057 -13.564 3.245 1.00 97.19 82 ALA A C 1
ATOM 689 O O . ALA A 1 82 ? -4.983 -13.414 2.026 1.00 97.19 82 ALA A O 1
ATOM 690 N N . VAL A 1 83 ? -5.662 -14.613 3.811 1.00 96.62 83 VAL A N 1
ATOM 691 C CA . VAL A 1 83 ? -6.329 -15.664 3.028 1.00 96.62 83 VAL A CA 1
ATOM 692 C C . VAL A 1 83 ? -7.415 -15.048 2.147 1.00 96.62 83 VAL A C 1
ATOM 694 O O . VAL A 1 83 ? -7.458 -15.311 0.946 1.00 96.62 83 VAL A O 1
ATOM 697 N N . LEU A 1 84 ? -8.240 -14.164 2.716 1.00 97.31 84 LEU A N 1
ATOM 698 C CA . LEU A 1 84 ? -9.290 -13.487 1.963 1.00 97.31 84 LEU A CA 1
ATOM 699 C C . LEU A 1 84 ? -8.731 -12.586 0.856 1.00 97.31 84 LEU A C 1
ATOM 701 O O . LEU A 1 84 ? -9.289 -12.558 -0.237 1.00 97.31 84 LEU A O 1
ATOM 705 N N . ALA A 1 85 ? -7.627 -11.882 1.113 1.00 97.94 85 ALA A N 1
ATOM 706 C CA . ALA A 1 85 ? -6.982 -11.016 0.131 1.00 97.94 85 ALA A CA 1
ATOM 707 C C . ALA A 1 85 ? -6.467 -11.800 -1.083 1.00 97.94 85 ALA A C 1
ATOM 709 O O . ALA A 1 85 ? -6.669 -11.354 -2.209 1.00 97.94 85 ALA A O 1
ATOM 710 N N . ILE A 1 86 ? -5.871 -12.981 -0.875 1.00 97.25 86 ILE A N 1
ATOM 711 C CA . ILE A 1 86 ? -5.429 -13.863 -1.972 1.00 97.25 86 ILE A CA 1
ATOM 712 C C . ILE A 1 86 ? -6.626 -14.347 -2.794 1.00 97.25 86 ILE A C 1
ATOM 714 O O . ILE A 1 86 ? -6.583 -14.326 -4.026 1.00 97.25 86 ILE A O 1
ATOM 718 N N . ILE A 1 87 ? -7.698 -14.779 -2.119 1.00 97.06 87 ILE A N 1
ATOM 719 C CA . ILE A 1 87 ? -8.919 -15.252 -2.784 1.00 97.06 87 ILE A CA 1
ATOM 720 C C . ILE A 1 87 ? -9.532 -14.119 -3.613 1.00 97.06 87 ILE A C 1
ATOM 722 O O . ILE A 1 87 ? -9.808 -14.311 -4.794 1.00 97.06 87 ILE A O 1
ATOM 726 N N . ALA A 1 88 ? -9.700 -12.936 -3.021 1.00 97.12 88 ALA A N 1
ATOM 727 C CA . ALA A 1 88 ? -10.258 -11.770 -3.694 1.00 97.12 88 ALA A CA 1
ATOM 728 C C . ALA A 1 88 ? -9.422 -11.365 -4.915 1.00 97.12 88 ALA A C 1
ATOM 730 O O . ALA A 1 88 ? -9.978 -11.227 -5.999 1.00 97.12 88 ALA A O 1
ATOM 731 N N . ASP A 1 89 ? -8.099 -11.253 -4.773 1.00 96.00 89 ASP A N 1
ATOM 732 C CA . ASP A 1 89 ? -7.200 -10.895 -5.876 1.00 96.00 89 ASP A CA 1
ATOM 733 C C . ASP A 1 89 ? -7.294 -11.894 -7.041 1.00 96.00 89 ASP A C 1
ATOM 735 O O . ASP A 1 89 ? -7.480 -11.512 -8.200 1.00 96.00 89 ASP A O 1
ATOM 739 N N . THR A 1 90 ? -7.286 -13.190 -6.722 1.00 95.88 90 THR A N 1
ATOM 740 C CA . THR A 1 90 ? -7.411 -14.262 -7.719 1.00 95.88 90 THR A CA 1
ATOM 741 C C . THR A 1 90 ? -8.771 -14.219 -8.422 1.00 95.88 90 THR A C 1
ATOM 743 O O . THR A 1 90 ? -8.835 -14.327 -9.649 1.00 95.88 90 THR A O 1
ATOM 746 N N . LEU A 1 91 ? -9.861 -14.000 -7.680 1.00 95.94 91 LEU A N 1
ATOM 747 C CA . LEU A 1 91 ? -11.199 -13.827 -8.254 1.00 95.94 91 LEU A CA 1
ATOM 748 C C . LEU A 1 91 ? -11.303 -12.551 -9.101 1.00 95.94 91 LEU A C 1
ATOM 750 O O . LEU A 1 91 ? -11.960 -12.563 -10.140 1.00 95.94 91 LEU A O 1
ATOM 754 N N . GLY A 1 92 ? -10.622 -11.470 -8.722 1.00 94.00 92 GLY A N 1
ATOM 755 C CA . GLY A 1 92 ? -10.546 -10.242 -9.515 1.00 94.00 92 GLY A CA 1
ATOM 756 C C . GLY A 1 92 ? -9.805 -10.443 -10.843 1.00 94.00 92 GLY A C 1
ATOM 757 O O . GLY A 1 92 ? -10.205 -9.900 -11.880 1.00 94.00 92 GLY A O 1
ATOM 758 N N . LEU A 1 93 ? -8.744 -11.254 -10.848 1.00 93.31 93 LEU A N 1
ATOM 759 C CA . LEU A 1 93 ? -8.055 -11.663 -12.076 1.00 93.31 93 LEU A CA 1
ATOM 760 C C . LEU A 1 93 ? -8.935 -12.560 -12.951 1.00 93.31 93 LEU A C 1
ATOM 762 O O . LEU A 1 93 ? -8.973 -12.364 -14.168 1.00 93.31 93 LEU A O 1
ATOM 766 N N . LEU A 1 94 ? -9.668 -13.494 -12.340 1.00 95.00 94 LEU A N 1
ATOM 767 C CA . LEU A 1 94 ? -10.642 -14.341 -13.028 1.00 95.00 94 LEU A CA 1
ATOM 768 C C . LEU A 1 94 ? -11.731 -13.491 -13.702 1.00 95.00 94 LEU A C 1
ATOM 770 O O . LEU A 1 94 ? -11.948 -13.614 -14.905 1.00 95.00 94 LEU A O 1
ATOM 774 N N . LEU A 1 95 ? -12.342 -12.567 -12.954 1.00 93.38 95 LEU A N 1
ATOM 775 C CA . LEU A 1 95 ? -13.412 -11.681 -13.423 1.00 93.38 95 LEU A CA 1
ATOM 776 C C . LEU A 1 95 ? -12.995 -10.833 -14.627 1.00 93.38 95 LEU A C 1
ATOM 778 O O . LEU A 1 95 ? -13.799 -10.551 -15.509 1.00 93.38 95 LEU A O 1
ATOM 782 N N . THR A 1 96 ? -11.731 -10.417 -14.670 1.00 89.38 96 THR A N 1
ATOM 783 C CA . THR A 1 96 ? -11.206 -9.581 -15.757 1.00 89.38 96 THR A CA 1
ATOM 784 C C . THR A 1 96 ? -10.607 -10.365 -16.920 1.00 89.38 96 THR A C 1
ATOM 786 O O . THR A 1 96 ? -10.055 -9.750 -17.834 1.00 89.38 96 THR A O 1
ATOM 789 N N . GLY A 1 97 ? -10.680 -11.700 -16.894 1.00 90.62 97 GLY A N 1
ATOM 790 C CA . GLY A 1 97 ? -10.078 -12.561 -17.916 1.00 90.62 97 GLY A CA 1
ATOM 791 C C . GLY A 1 97 ? -8.545 -12.513 -17.929 1.00 90.62 97 GLY A C 1
ATOM 792 O O . GLY A 1 97 ? -7.918 -12.873 -18.921 1.00 90.62 97 GLY A O 1
ATOM 793 N N . LYS A 1 98 ? -7.919 -12.052 -16.839 1.00 90.56 98 LYS A N 1
ATOM 794 C CA . LYS A 1 98 ? -6.462 -11.880 -16.706 1.00 90.56 98 LYS A CA 1
ATOM 795 C C . LYS A 1 98 ? -5.806 -12.970 -15.866 1.00 90.56 98 LYS A C 1
ATOM 797 O O . LYS A 1 98 ? -4.650 -12.823 -15.480 1.00 90.56 98 LYS A O 1
ATOM 802 N N . ILE A 1 99 ? -6.501 -14.074 -15.603 1.00 91.44 99 ILE A N 1
ATOM 803 C CA . ILE A 1 99 ? -5.970 -15.174 -14.791 1.00 91.44 99 ILE A CA 1
ATOM 804 C C . ILE A 1 99 ? -4.654 -15.744 -15.348 1.00 91.44 99 ILE A C 1
ATOM 806 O O . ILE A 1 99 ? -3.759 -16.072 -14.580 1.00 91.44 99 ILE A O 1
ATOM 810 N N . GLY A 1 100 ? -4.462 -15.738 -16.673 1.00 88.44 100 GLY A N 1
ATOM 811 C CA . GLY A 1 100 ? -3.198 -16.142 -17.309 1.00 88.44 100 GLY A CA 1
ATOM 812 C C . GLY A 1 100 ? -2.004 -15.223 -17.010 1.00 88.44 100 GLY A C 1
ATOM 813 O O . GLY A 1 100 ? -0.873 -15.573 -17.325 1.00 88.44 100 GLY A O 1
ATOM 814 N N . THR A 1 101 ? -2.235 -14.056 -16.398 1.00 89.44 101 THR A N 1
ATOM 815 C CA . THR A 1 101 ? -1.177 -13.139 -15.935 1.00 89.44 101 THR A CA 1
ATOM 816 C C . THR A 1 101 ? -0.833 -13.315 -14.456 1.00 89.44 101 THR A C 1
ATOM 818 O O . THR A 1 101 ? -0.010 -12.557 -13.936 1.00 89.44 101 THR A O 1
ATOM 821 N N . TRP A 1 102 ? -1.443 -14.301 -13.787 1.00 93.25 102 TRP A N 1
ATOM 822 C CA . TRP A 1 102 ? -1.180 -14.612 -12.387 1.00 93.25 102 TRP A CA 1
ATOM 823 C C . TRP A 1 102 ? 0.302 -14.921 -12.169 1.00 93.25 102 TRP A C 1
ATOM 825 O O . TRP A 1 102 ? 0.926 -15.673 -12.917 1.00 93.25 102 TRP A O 1
ATOM 835 N N . TYR A 1 103 ? 0.876 -14.312 -11.137 1.00 94.44 103 TYR A N 1
ATOM 836 C CA . TYR A 1 103 ? 2.289 -14.436 -10.822 1.00 94.44 103 TYR A CA 1
ATOM 837 C C . TYR A 1 103 ? 2.493 -14.341 -9.321 1.00 94.44 103 TYR A C 1
ATOM 839 O O . TYR A 1 103 ? 1.975 -13.434 -8.672 1.00 94.44 103 TYR A O 1
ATOM 847 N N . TYR A 1 104 ? 3.274 -15.268 -8.775 1.00 94.25 104 TYR A N 1
ATOM 848 C CA . TYR A 1 104 ? 3.379 -15.474 -7.334 1.00 94.25 104 TYR A CA 1
ATOM 849 C C . TYR A 1 104 ? 3.835 -14.220 -6.571 1.00 94.25 104 TYR A C 1
ATOM 851 O O . TYR A 1 104 ? 3.286 -13.934 -5.512 1.00 94.25 104 TYR A O 1
ATOM 859 N N . LEU A 1 105 ? 4.769 -13.418 -7.107 1.00 93.62 105 LEU A N 1
ATOM 860 C CA . LEU A 1 105 ? 5.184 -12.176 -6.437 1.00 93.62 105 LEU A CA 1
ATOM 861 C C . LEU A 1 105 ? 4.055 -11.140 -6.373 1.00 93.62 105 LEU A C 1
ATOM 863 O O . LEU A 1 105 ? 3.957 -10.426 -5.380 1.00 93.62 105 LEU A O 1
ATOM 867 N N . TYR A 1 106 ? 3.194 -11.072 -7.395 1.00 93.12 106 TYR A N 1
ATOM 868 C CA . TYR A 1 106 ? 2.009 -10.212 -7.359 1.00 93.12 106 TYR A CA 1
ATOM 869 C C . TYR A 1 106 ? 0.969 -10.745 -6.373 1.00 93.12 106 TYR A C 1
ATOM 871 O O . TYR A 1 106 ? 0.445 -9.973 -5.575 1.00 93.12 106 TYR A O 1
ATOM 879 N N . ALA A 1 107 ? 0.749 -12.061 -6.356 1.00 94.94 107 ALA A N 1
ATOM 880 C CA . ALA A 1 107 ? -0.199 -12.708 -5.451 1.00 94.94 107 ALA A CA 1
ATOM 881 C C . ALA A 1 107 ? 0.184 -12.572 -3.962 1.00 94.94 107 ALA A C 1
ATOM 883 O O . ALA A 1 107 ? -0.680 -12.676 -3.094 1.00 94.94 107 ALA A O 1
ATOM 884 N N . LEU A 1 108 ? 1.460 -12.309 -3.648 1.00 96.38 108 LEU A N 1
ATOM 885 C CA . LEU A 1 108 ? 1.930 -12.039 -2.284 1.00 96.38 108 LEU A CA 1
ATOM 886 C C . LEU A 1 108 ? 1.646 -10.609 -1.798 1.00 96.38 108 LEU A C 1
ATOM 888 O O . LEU A 1 108 ? 1.649 -10.372 -0.590 1.00 96.38 108 LEU A O 1
ATOM 892 N N . ILE A 1 109 ? 1.383 -9.653 -2.693 1.00 96.25 109 ILE A N 1
ATOM 893 C CA . ILE A 1 109 ? 1.139 -8.257 -2.303 1.00 96.25 109 ILE A CA 1
ATOM 894 C C . ILE A 1 109 ? -0.174 -8.112 -1.504 1.00 96.25 109 ILE A C 1
ATOM 896 O O . ILE A 1 109 ? -0.111 -7.599 -0.383 1.00 96.25 109 ILE A O 1
ATOM 900 N N . PRO A 1 110 ? -1.346 -8.582 -1.985 1.00 97.38 110 PRO A N 1
ATOM 901 C CA . PRO A 1 110 ? -2.601 -8.500 -1.232 1.00 97.38 110 PRO A CA 1
ATOM 902 C C . PRO A 1 110 ? -2.541 -9.072 0.199 1.00 97.38 110 PRO A C 1
ATOM 904 O O . PRO A 1 110 ? -2.916 -8.356 1.135 1.00 97.38 110 PRO A O 1
ATOM 907 N N . PRO A 1 111 ? -2.048 -10.308 0.439 1.00 97.88 111 PRO A N 1
ATOM 908 C CA . PRO A 1 111 ? -1.968 -10.853 1.791 1.00 97.88 111 PRO A CA 1
ATOM 909 C C . PRO A 1 111 ? -0.995 -10.078 2.677 1.00 97.88 111 PRO A C 1
ATOM 911 O O . PRO A 1 111 ? -1.284 -9.860 3.854 1.00 97.88 111 PRO A O 1
ATOM 914 N N . ALA A 1 112 ? 0.130 -9.614 2.128 1.00 97.81 112 ALA A N 1
ATOM 915 C CA . ALA A 1 112 ? 1.090 -8.819 2.882 1.00 97.81 112 ALA A CA 1
ATOM 916 C C . ALA A 1 112 ? 0.498 -7.465 3.313 1.00 97.81 112 ALA A C 1
ATOM 918 O O . ALA A 1 112 ? 0.715 -7.042 4.452 1.00 97.81 112 ALA A O 1
ATOM 919 N N . ILE A 1 113 ? -0.317 -6.825 2.464 1.00 97.94 113 ILE A N 1
ATOM 920 C CA . ILE A 1 113 ? -1.068 -5.611 2.820 1.00 97.94 113 ILE A CA 1
ATOM 921 C C . ILE A 1 113 ? -2.034 -5.890 3.975 1.00 97.94 113 ILE A C 1
ATOM 923 O O . ILE A 1 113 ? -2.068 -5.118 4.937 1.00 97.94 113 ILE A O 1
ATOM 927 N N . ALA A 1 114 ? -2.793 -6.987 3.917 1.00 97.75 114 ALA A N 1
ATOM 928 C CA . ALA A 1 114 ? -3.737 -7.347 4.974 1.00 97.75 114 ALA A CA 1
ATOM 929 C C . ALA A 1 114 ? -3.025 -7.606 6.316 1.00 97.75 114 ALA A C 1
ATOM 931 O O . ALA A 1 114 ? -3.423 -7.061 7.351 1.00 97.75 114 ALA A O 1
ATOM 932 N N . ILE A 1 115 ? -1.926 -8.368 6.303 1.00 96.81 115 ILE A N 1
ATOM 933 C CA . ILE A 1 115 ? -1.116 -8.638 7.502 1.00 96.81 115 ILE A CA 1
ATOM 934 C C . ILE A 1 115 ? -0.581 -7.332 8.084 1.00 96.81 115 ILE A C 1
ATOM 936 O O . ILE A 1 115 ? -0.788 -7.056 9.270 1.00 96.81 115 ILE A O 1
ATOM 940 N N . LEU A 1 116 ? 0.066 -6.511 7.253 1.00 96.81 116 LEU A N 1
ATOM 941 C CA . LEU A 1 116 ? 0.668 -5.258 7.693 1.00 96.81 116 LEU A CA 1
ATOM 942 C C . LEU A 1 116 ? -0.386 -4.308 8.269 1.00 96.81 116 LEU A C 1
ATOM 944 O O . LEU A 1 116 ? -0.168 -3.730 9.331 1.00 96.81 116 LEU A O 1
ATOM 948 N N . SER A 1 117 ? -1.549 -4.205 7.625 1.00 95.94 117 SER A N 1
ATOM 949 C CA . SER A 1 117 ? -2.657 -3.362 8.090 1.00 95.94 117 SER A CA 1
ATOM 950 C C . SER A 1 117 ? -3.179 -3.793 9.454 1.00 95.94 117 SER A C 1
ATOM 952 O O . SER A 1 117 ? -3.422 -2.953 10.323 1.00 95.94 117 SER A O 1
ATOM 954 N N . SER A 1 118 ? -3.304 -5.103 9.672 1.00 94.25 118 SER A N 1
ATOM 955 C CA . SER A 1 118 ? -3.743 -5.655 10.952 1.00 94.25 118 SER A CA 1
ATOM 956 C C . SER A 1 118 ? -2.735 -5.389 12.075 1.00 94.25 118 SER A C 1
ATOM 958 O O . SER A 1 118 ? -3.100 -4.930 13.163 1.00 94.25 118 SER A O 1
ATOM 960 N N . LEU A 1 119 ? -1.445 -5.608 11.798 1.00 92.81 119 LEU A N 1
ATOM 961 C CA . LEU A 1 119 ? -0.363 -5.327 12.745 1.00 92.81 119 LEU A CA 1
ATOM 962 C C . LEU A 1 119 ? -0.298 -3.835 13.089 1.00 92.81 119 LEU A C 1
ATOM 964 O O . LEU A 1 119 ? -0.210 -3.470 14.263 1.00 92.81 119 LEU A O 1
ATOM 968 N N . TYR A 1 120 ? -0.410 -2.976 12.077 1.00 93.06 120 TYR A N 1
ATOM 969 C CA . TYR A 1 120 ? -0.408 -1.525 12.234 1.00 93.06 120 TYR A CA 1
ATOM 970 C C . TYR A 1 120 ? -1.594 -1.043 13.083 1.00 93.06 120 TYR A C 1
ATOM 972 O O . TYR A 1 120 ? -1.421 -0.256 14.017 1.00 93.06 120 TYR A O 1
ATOM 980 N N . TYR A 1 121 ? -2.792 -1.581 12.830 1.00 91.25 121 TYR A N 1
ATOM 981 C CA . TYR A 1 121 ? -3.988 -1.319 13.634 1.00 91.25 121 TYR A CA 1
ATOM 982 C C . TYR A 1 121 ? -3.818 -1.742 15.100 1.00 91.25 121 TYR A C 1
ATOM 984 O O . TYR A 1 121 ? -4.162 -0.983 16.012 1.00 91.25 121 TYR A O 1
ATOM 992 N N . SER A 1 122 ? -3.238 -2.921 15.337 1.00 88.44 122 SER A N 1
ATOM 993 C CA . SER A 1 122 ? -2.958 -3.425 16.686 1.00 88.44 122 SER A CA 1
ATOM 994 C C . SER A 1 122 ? -1.981 -2.523 17.447 1.00 88.44 122 SER A C 1
ATOM 996 O O . SER A 1 122 ? -2.254 -2.144 18.589 1.00 88.44 122 SER A O 1
ATOM 998 N N . LEU A 1 123 ? -0.883 -2.107 16.806 1.00 87.06 123 LEU A N 1
ATOM 999 C CA . LEU A 1 123 ? 0.116 -1.200 17.386 1.00 87.06 123 LEU A CA 1
ATOM 1000 C C . LEU A 1 123 ? -0.500 0.141 17.797 1.00 87.06 123 LEU A C 1
ATOM 1002 O O . LEU A 1 123 ? -0.285 0.611 18.916 1.00 87.06 123 LEU A O 1
ATOM 1006 N N . LEU A 1 124 ? -1.310 0.736 16.924 1.00 81.75 124 LEU A N 1
ATOM 1007 C CA . LEU A 1 124 ? -1.864 2.072 17.144 1.00 81.75 124 LEU A CA 1
ATOM 1008 C C . LEU A 1 124 ? -2.945 2.117 18.215 1.00 81.75 124 LEU A C 1
ATOM 1010 O O . LEU A 1 124 ? -3.119 3.141 18.870 1.00 81.75 124 LEU A O 1
ATOM 1014 N N . ASN A 1 125 ? -3.642 1.013 18.464 1.00 78.69 125 ASN A N 1
ATOM 1015 C CA . ASN A 1 125 ? -4.622 0.952 19.543 1.00 78.69 125 ASN A CA 1
ATOM 1016 C C . ASN A 1 125 ? -4.014 0.753 20.937 1.00 78.69 125 ASN A C 1
ATOM 1018 O O . ASN A 1 125 ? -4.760 0.802 21.915 1.00 78.69 125 ASN A O 1
ATOM 1022 N N . ARG A 1 126 ? -2.688 0.587 21.058 1.00 81.56 126 ARG A N 1
ATOM 1023 C CA . ARG A 1 126 ? -2.026 0.418 22.362 1.00 81.56 126 ARG A CA 1
ATOM 10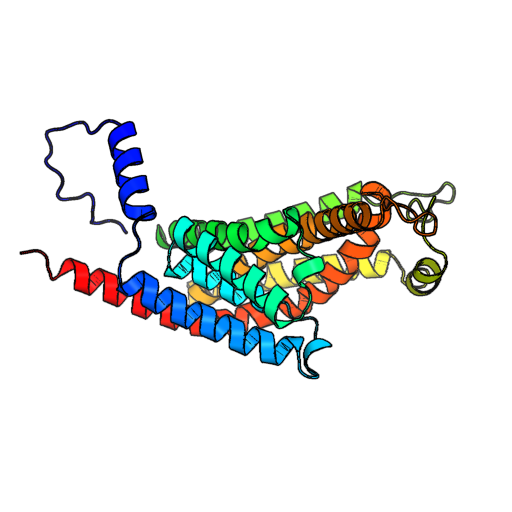24 C C . ARG A 1 126 ? -1.967 1.703 23.184 1.00 81.56 126 ARG A C 1
ATOM 1026 O O . ARG A 1 126 ? -2.210 1.654 24.384 1.00 81.56 126 ARG A O 1
ATOM 1033 N N . SER A 1 127 ? -1.642 2.846 22.576 1.00 85.31 127 SER A N 1
ATOM 1034 C CA . SER A 1 127 ? -1.545 4.115 23.309 1.00 85.31 127 SER A CA 1
ATOM 1035 C C . SER A 1 127 ? -1.804 5.335 22.426 1.00 85.31 127 SER A C 1
ATOM 1037 O O . SER A 1 127 ? -1.572 5.315 21.218 1.00 85.31 127 SER A O 1
ATOM 1039 N N . LYS A 1 128 ? -2.264 6.437 23.037 1.00 82.62 128 LYS A N 1
ATOM 1040 C CA . LYS A 1 128 ? -2.462 7.719 22.336 1.00 82.62 128 LYS A CA 1
ATOM 1041 C C . LYS A 1 128 ? -1.149 8.292 21.794 1.00 82.62 128 LYS A C 1
ATOM 1043 O O . LYS A 1 128 ? -1.152 8.890 20.730 1.00 82.62 128 LYS A O 1
ATOM 1048 N N . ILE A 1 129 ? -0.038 8.072 22.496 1.00 87.25 129 ILE A N 1
ATOM 1049 C CA . ILE A 1 129 ? 1.290 8.544 22.084 1.00 87.25 129 ILE A CA 1
ATOM 1050 C C . ILE A 1 129 ? 1.737 7.829 20.802 1.00 87.25 129 ILE A C 1
ATOM 1052 O O . ILE A 1 129 ? 2.176 8.483 19.858 1.00 87.25 129 ILE A O 1
ATOM 1056 N N . ILE A 1 130 ? 1.538 6.507 20.712 1.00 87.62 130 ILE A N 1
ATOM 1057 C CA . ILE A 1 130 ? 1.858 5.738 19.498 1.00 87.62 130 ILE A CA 1
ATOM 1058 C C . ILE A 1 130 ? 1.030 6.242 18.305 1.00 87.62 130 ILE A C 1
ATOM 1060 O O . ILE A 1 130 ? 1.563 6.325 17.202 1.00 87.62 130 ILE A O 1
ATOM 1064 N N . LYS A 1 131 ? -0.223 6.679 18.525 1.00 85.44 131 LYS A N 1
ATOM 1065 C CA . LYS A 1 131 ? -1.075 7.296 17.483 1.00 85.44 131 LYS A CA 1
ATOM 1066 C C . LYS A 1 131 ? -0.525 8.570 16.864 1.00 85.44 131 LYS A C 1
ATOM 1068 O O . LYS A 1 131 ? -0.977 8.940 15.789 1.00 85.44 131 LYS A O 1
ATOM 1073 N N . ILE A 1 132 ? 0.425 9.220 17.520 1.00 88.06 132 ILE A N 1
ATOM 1074 C CA . ILE A 1 132 ? 1.014 10.478 17.064 1.00 88.06 132 ILE A CA 1
ATOM 1075 C C . ILE A 1 132 ? 2.425 10.229 16.532 1.00 88.06 132 ILE A C 1
ATOM 1077 O O . ILE A 1 132 ? 2.754 10.655 15.428 1.00 88.06 132 ILE A O 1
ATOM 1081 N N . ILE A 1 133 ? 3.237 9.484 17.286 1.00 90.75 133 ILE A N 1
ATOM 1082 C CA . ILE A 1 133 ? 4.640 9.232 16.943 1.00 90.75 133 ILE A CA 1
ATOM 1083 C C . ILE A 1 133 ? 4.763 8.322 15.716 1.00 90.75 133 ILE A C 1
ATOM 1085 O O . ILE A 1 133 ? 5.572 8.589 14.830 1.00 90.75 133 ILE A O 1
ATOM 1089 N N . LEU A 1 134 ? 3.963 7.254 15.631 1.00 90.44 134 LEU A N 1
ATOM 1090 C CA . LEU A 1 134 ? 4.124 6.267 14.564 1.00 90.44 134 LEU A CA 1
ATOM 1091 C C . LEU A 1 134 ? 3.827 6.842 13.164 1.00 90.44 134 LEU A C 1
ATOM 1093 O O . LEU A 1 134 ? 4.630 6.586 12.268 1.00 90.44 134 LEU A O 1
ATOM 1097 N N . PRO A 1 135 ? 2.763 7.646 12.942 1.00 90.50 135 PRO A N 1
ATOM 1098 C CA . PRO A 1 135 ? 2.575 8.361 11.679 1.00 90.50 135 PRO A CA 1
ATOM 1099 C C . PRO A 1 135 ? 3.777 9.206 11.252 1.00 90.50 135 PRO A C 1
ATOM 1101 O O . PRO A 1 135 ? 4.197 9.139 10.098 1.00 90.50 135 PRO A O 1
ATOM 1104 N N . PHE A 1 136 ? 4.359 9.955 12.191 1.00 90.62 136 PHE A N 1
ATOM 1105 C CA . PHE A 1 136 ? 5.513 10.810 11.927 1.00 90.62 136 PHE A CA 1
ATOM 1106 C C . PHE A 1 136 ? 6.755 10.000 11.531 1.00 90.62 136 PHE A C 1
ATOM 1108 O O . PHE A 1 136 ? 7.424 10.328 10.548 1.00 90.62 136 PHE A O 1
ATOM 1115 N N . ILE A 1 137 ? 7.029 8.900 12.244 1.00 92.25 137 ILE A N 1
ATOM 1116 C CA . ILE A 1 137 ? 8.136 7.986 11.925 1.00 92.25 137 ILE A CA 1
ATOM 1117 C C . ILE A 1 137 ? 7.953 7.383 10.532 1.00 92.25 137 ILE A C 1
ATOM 1119 O O . ILE A 1 137 ? 8.887 7.400 9.736 1.00 92.25 137 ILE A O 1
ATOM 1123 N N . VAL A 1 138 ? 6.755 6.881 10.218 1.00 90.75 138 VAL A N 1
ATOM 1124 C CA . VAL A 1 138 ? 6.463 6.253 8.919 1.00 90.75 138 VAL A CA 1
ATOM 1125 C C . VAL A 1 138 ? 6.731 7.214 7.764 1.00 90.75 138 VAL A C 1
ATOM 1127 O O . VAL A 1 138 ? 7.354 6.827 6.781 1.00 90.75 138 VAL A O 1
ATOM 1130 N N . ILE A 1 139 ? 6.290 8.465 7.880 1.00 88.06 139 ILE A N 1
ATOM 1131 C CA . ILE A 1 139 ? 6.391 9.450 6.793 1.00 88.06 139 ILE A CA 1
ATOM 1132 C C . ILE A 1 139 ? 7.816 10.000 6.671 1.00 88.06 139 ILE A C 1
ATOM 1134 O O . ILE A 1 139 ? 8.312 10.215 5.564 1.00 88.06 139 ILE A O 1
ATOM 1138 N N . THR A 1 140 ? 8.527 10.137 7.789 1.00 90.19 140 THR A N 1
ATOM 1139 C CA . THR A 1 140 ? 9.959 10.458 7.768 1.00 90.19 140 THR A CA 1
ATOM 1140 C C . THR A 1 140 ? 10.764 9.332 7.110 1.00 90.19 140 THR A C 1
ATOM 1142 O O . THR A 1 140 ? 11.551 9.590 6.201 1.00 90.19 140 THR A O 1
ATOM 1145 N N . LEU A 1 141 ? 10.516 8.071 7.484 1.00 90.00 141 LEU A N 1
ATOM 1146 C CA . LEU A 1 141 ? 11.156 6.909 6.855 1.00 90.00 141 LEU A CA 1
ATOM 1147 C C . LEU A 1 141 ? 10.820 6.805 5.365 1.00 90.00 141 LEU A C 1
ATOM 1149 O O . LEU A 1 141 ? 11.707 6.515 4.569 1.00 90.00 141 LEU A O 1
ATOM 1153 N N . ALA A 1 142 ? 9.577 7.100 4.974 1.00 86.06 142 ALA A N 1
ATOM 1154 C CA . ALA A 1 142 ? 9.168 7.187 3.573 1.00 86.06 142 ALA A CA 1
ATOM 1155 C C . ALA A 1 142 ? 10.070 8.123 2.772 1.00 86.06 142 ALA A C 1
ATOM 1157 O O . ALA A 1 142 ? 10.554 7.779 1.695 1.00 86.06 142 ALA A O 1
ATOM 1158 N N . THR A 1 143 ? 10.289 9.307 3.338 1.00 86.25 143 THR A N 1
ATOM 1159 C CA . THR A 1 143 ? 11.076 10.374 2.732 1.00 86.25 143 THR A CA 1
ATOM 1160 C C . THR A 1 143 ? 12.521 9.921 2.557 1.00 86.25 143 THR A C 1
ATOM 1162 O O . THR A 1 143 ? 13.068 10.025 1.462 1.00 86.25 143 THR A O 1
ATOM 1165 N N . ILE A 1 144 ? 13.108 9.331 3.603 1.00 90.56 144 ILE A N 1
ATOM 1166 C CA . ILE A 1 144 ? 14.478 8.801 3.570 1.00 90.56 144 ILE A CA 1
ATOM 1167 C C . ILE A 1 144 ? 14.613 7.692 2.518 1.00 90.56 144 ILE A C 1
ATOM 1169 O O . ILE A 1 144 ? 15.547 7.728 1.722 1.00 90.56 144 ILE A O 1
ATOM 1173 N N . ILE A 1 145 ? 13.680 6.735 2.477 1.00 87.38 145 ILE A N 1
ATOM 1174 C CA . ILE A 1 145 ? 13.717 5.607 1.534 1.00 87.38 145 ILE A CA 1
ATOM 1175 C C . ILE A 1 145 ? 13.651 6.099 0.086 1.00 87.38 145 ILE A C 1
ATOM 1177 O O . ILE A 1 145 ? 14.431 5.631 -0.741 1.00 87.38 145 ILE A O 1
ATOM 1181 N N . ILE A 1 146 ? 12.764 7.046 -0.237 1.00 84.06 146 ILE A N 1
ATOM 1182 C CA . ILE A 1 146 ? 12.685 7.578 -1.605 1.00 84.06 146 ILE A CA 1
ATOM 1183 C C . ILE A 1 146 ? 13.971 8.293 -1.987 1.00 84.06 146 ILE A C 1
ATOM 1185 O O . ILE A 1 146 ? 14.485 8.048 -3.075 1.00 84.06 146 ILE A O 1
ATOM 1189 N N . LEU A 1 147 ? 14.480 9.171 -1.119 1.00 85.44 147 LEU A N 1
ATOM 1190 C CA . LEU A 1 147 ? 15.714 9.900 -1.399 1.00 85.44 147 LEU A CA 1
ATOM 1191 C C . LEU A 1 147 ? 16.870 8.918 -1.608 1.00 85.44 147 LEU A C 1
ATOM 1193 O O . LEU A 1 147 ? 17.605 9.041 -2.582 1.00 85.44 147 LEU A O 1
ATOM 1197 N N . TYR A 1 148 ? 16.973 7.891 -0.763 1.00 87.69 148 TYR A N 1
ATOM 1198 C CA . TYR A 1 148 ? 17.974 6.838 -0.899 1.00 87.69 148 TYR A CA 1
ATOM 1199 C C . TYR A 1 148 ? 17.860 6.081 -2.231 1.00 87.69 148 TYR A C 1
ATOM 1201 O O . TYR A 1 148 ? 18.850 5.950 -2.951 1.00 87.69 148 TYR A O 1
ATOM 1209 N N . ILE A 1 149 ? 16.660 5.614 -2.597 1.00 81.81 149 ILE A N 1
ATOM 1210 C CA . ILE A 1 149 ? 16.424 4.927 -3.879 1.00 81.81 149 ILE A CA 1
ATOM 1211 C C . ILE A 1 149 ? 16.775 5.850 -5.046 1.00 81.81 149 ILE A C 1
ATOM 1213 O O . ILE A 1 149 ? 17.404 5.420 -6.007 1.00 81.81 149 ILE A O 1
ATOM 1217 N N . PHE A 1 150 ? 16.406 7.125 -4.959 1.00 77.25 150 PHE A N 1
ATOM 1218 C CA . PHE A 1 150 ? 16.699 8.086 -6.008 1.00 77.25 150 PHE A CA 1
ATOM 1219 C C . PHE A 1 150 ? 18.211 8.280 -6.179 1.00 77.25 150 PHE A C 1
ATOM 1221 O O . PHE A 1 150 ? 18.723 8.091 -7.277 1.00 77.25 150 PHE A O 1
ATOM 1228 N N . PHE A 1 151 ? 18.946 8.580 -5.106 1.00 79.94 151 PHE A N 1
ATOM 1229 C CA . PHE A 1 151 ? 20.392 8.815 -5.186 1.00 79.94 151 PHE A CA 1
ATOM 1230 C C . PHE A 1 151 ? 21.192 7.573 -5.593 1.00 79.94 151 PHE A C 1
ATOM 1232 O O . PHE A 1 151 ? 22.200 7.704 -6.277 1.00 79.94 151 PHE A O 1
ATOM 1239 N N . THR A 1 152 ? 20.751 6.374 -5.209 1.00 77.25 152 THR A N 1
ATOM 1240 C CA . THR A 1 152 ? 21.452 5.127 -5.566 1.00 77.25 152 THR A CA 1
ATOM 1241 C C . THR A 1 152 ? 21.208 4.675 -7.003 1.00 77.25 152 THR A C 1
ATOM 1243 O O . THR A 1 152 ? 22.051 3.984 -7.567 1.00 77.25 152 THR A O 1
ATOM 1246 N N . GLN A 1 153 ? 20.070 5.039 -7.600 1.00 70.94 153 GLN A N 1
ATOM 1247 C CA . GLN A 1 153 ? 19.690 4.596 -8.948 1.00 70.94 153 GLN A CA 1
ATOM 1248 C C . GLN A 1 153 ? 19.984 5.640 -10.037 1.00 70.94 153 GLN A C 1
ATOM 1250 O O . GLN A 1 153 ? 19.858 5.353 -11.228 1.00 70.94 153 GLN A O 1
ATOM 1255 N N . VAL A 1 154 ? 20.369 6.859 -9.658 1.00 66.50 154 VAL A N 1
ATOM 1256 C CA . VAL A 1 154 ? 20.795 7.900 -10.598 1.00 66.50 154 VAL A CA 1
ATOM 1257 C C . VAL A 1 154 ? 22.225 7.613 -11.063 1.00 66.50 154 VAL A C 1
ATOM 1259 O O . VAL A 1 154 ? 23.176 7.720 -10.296 1.00 66.50 154 VAL A O 1
ATOM 1262 N N . THR A 1 155 ? 22.381 7.258 -12.340 1.00 57.25 155 THR A N 1
ATOM 1263 C CA . THR A 1 155 ? 23.688 7.107 -12.995 1.00 57.25 155 THR A CA 1
ATOM 1264 C C . THR A 1 155 ? 24.057 8.368 -13.774 1.00 57.25 155 THR A C 1
ATOM 1266 O O . THR A 1 155 ? 23.226 8.924 -14.496 1.00 57.25 155 THR A O 1
ATOM 1269 N N . TYR A 1 156 ? 25.309 8.807 -13.651 1.00 53.53 156 TYR A N 1
ATOM 1270 C CA . TYR A 1 156 ? 25.872 9.918 -14.420 1.00 53.53 156 TYR A CA 1
ATOM 1271 C C . TYR A 1 156 ? 26.593 9.375 -15.662 1.00 53.53 156 TYR A C 1
ATOM 1273 O O . TYR A 1 156 ? 27.319 8.388 -15.562 1.00 53.53 156 TYR A O 1
ATOM 1281 N N . ASP A 1 157 ? 26.374 9.996 -16.822 1.00 52.84 157 ASP A N 1
ATOM 1282 C CA . ASP A 1 157 ? 27.172 9.755 -18.032 1.00 52.84 157 ASP A CA 1
ATOM 1283 C C . ASP A 1 157 ? 28.450 10.614 -18.023 1.00 52.84 157 ASP A C 1
ATOM 1285 O O . ASP A 1 157 ? 28.530 11.603 -17.287 1.00 52.84 157 ASP A O 1
ATOM 1289 N N . GLU A 1 158 ? 29.416 10.283 -18.883 1.00 51.44 158 GLU A N 1
ATOM 1290 C CA . GLU A 1 158 ? 30.745 10.919 -18.995 1.00 51.44 158 GLU A CA 1
ATOM 1291 C C . GLU A 1 158 ? 30.690 12.448 -19.211 1.00 51.44 158 GLU A C 1
ATOM 1293 O O . GLU A 1 158 ? 31.644 13.159 -18.912 1.00 51.44 158 GLU A O 1
ATOM 1298 N N . ASN A 1 159 ? 29.547 12.985 -19.652 1.00 52.84 159 ASN A N 1
ATOM 1299 C CA . ASN A 1 159 ? 29.312 14.419 -19.851 1.00 52.84 159 ASN A CA 1
ATOM 1300 C C . ASN A 1 159 ? 28.577 15.120 -18.688 1.00 52.84 159 ASN A C 1
ATOM 1302 O O . ASN A 1 159 ? 27.966 16.171 -18.906 1.00 52.84 159 ASN A O 1
ATOM 1306 N N . ASN A 1 160 ? 28.525 14.532 -17.484 1.00 49.47 160 ASN A N 1
ATOM 1307 C CA . ASN A 1 160 ? 27.693 14.997 -16.354 1.00 49.47 160 ASN A CA 1
ATOM 1308 C C . ASN A 1 160 ? 26.196 15.148 -16.690 1.00 49.47 160 ASN A C 1
ATOM 1310 O O . ASN A 1 160 ? 25.417 15.739 -15.938 1.00 49.47 160 ASN A O 1
ATOM 1314 N N . LYS A 1 161 ? 25.758 14.583 -17.817 1.00 47.31 161 LYS A N 1
ATOM 1315 C CA . LYS A 1 161 ? 24.345 14.440 -18.140 1.00 47.31 161 LYS A CA 1
ATOM 1316 C C . LYS A 1 161 ? 23.869 13.177 -17.447 1.00 47.31 161 LYS A C 1
ATOM 1318 O O . LYS A 1 161 ? 24.458 12.113 -17.595 1.00 47.31 161 LYS A O 1
ATOM 1323 N N . ILE A 1 162 ? 22.810 13.296 -16.660 1.00 50.12 162 ILE A N 1
ATOM 1324 C CA . ILE A 1 162 ? 22.181 12.134 -16.041 1.00 50.12 162 ILE A CA 1
ATOM 1325 C C . ILE A 1 162 ? 21.491 11.364 -17.159 1.00 50.12 162 ILE A C 1
ATOM 1327 O O . ILE A 1 162 ? 20.437 11.772 -17.649 1.00 50.12 162 ILE A O 1
ATOM 1331 N N . ILE A 1 163 ? 22.119 10.284 -17.610 1.00 47.03 163 ILE A N 1
ATOM 1332 C CA . ILE A 1 163 ? 21.515 9.347 -18.546 1.00 47.03 163 ILE A CA 1
ATOM 1333 C C . ILE A 1 163 ? 21.268 8.075 -17.749 1.00 47.03 163 ILE A C 1
ATOM 1335 O O . ILE A 1 163 ? 22.180 7.517 -17.140 1.00 47.03 163 ILE A O 1
ATOM 1339 N N . PHE A 1 164 ? 20.023 7.598 -17.758 1.00 49.28 164 PHE A N 1
ATOM 1340 C CA . PHE A 1 164 ? 19.743 6.221 -17.368 1.00 49.28 164 PHE A CA 1
ATOM 1341 C C . PHE A 1 164 ? 20.680 5.319 -18.172 1.00 49.28 164 PHE A C 1
ATOM 1343 O O . PHE A 1 164 ? 20.787 5.510 -19.385 1.00 49.28 164 PHE A O 1
ATOM 1350 N N . SER A 1 165 ? 21.364 4.373 -17.529 1.00 43.94 165 SER A N 1
ATOM 1351 C CA . SER A 1 165 ? 22.211 3.373 -18.192 1.00 43.94 165 SER A CA 1
ATOM 1352 C C . SER A 1 165 ? 21.402 2.601 -19.246 1.00 43.94 165 SER A C 1
ATOM 1354 O O . SER A 1 165 ? 20.869 1.531 -19.021 1.00 43.94 165 SER A O 1
ATOM 1356 N N . THR A 1 166 ? 21.235 3.166 -20.437 1.00 46.31 166 THR A N 1
ATOM 1357 C CA . THR A 1 166 ? 20.222 2.750 -21.418 1.00 46.31 166 THR A CA 1
ATOM 1358 C C . THR A 1 166 ? 20.769 1.717 -22.393 1.00 46.31 166 THR A C 1
ATOM 1360 O O . THR A 1 166 ? 20.293 1.597 -23.525 1.00 46.31 166 THR A O 1
ATOM 1363 N N . LYS A 1 167 ? 21.747 0.911 -21.960 1.00 40.19 167 LYS A N 1
ATOM 1364 C CA . LYS A 1 167 ? 22.165 -0.286 -22.697 1.00 40.19 167 LYS A CA 1
ATOM 1365 C C . LYS A 1 167 ? 21.039 -1.325 -22.623 1.00 40.19 167 LYS A C 1
ATOM 1367 O O . LYS A 1 167 ? 21.043 -2.201 -21.771 1.00 40.19 167 LYS A O 1
ATOM 1372 N N . GLY A 1 168 ? 20.058 -1.218 -23.525 1.00 47.59 168 GLY A N 1
ATOM 1373 C CA . GLY A 1 168 ? 19.030 -2.250 -23.725 1.00 47.59 168 GLY A CA 1
ATOM 1374 C C . GLY A 1 168 ? 17.584 -1.777 -23.892 1.00 47.59 168 GLY A C 1
ATOM 1375 O O . GLY A 1 168 ? 16.743 -2.591 -24.268 1.00 47.59 168 GLY A O 1
ATOM 1376 N N . ILE A 1 169 ? 17.274 -0.496 -23.684 1.00 48.56 169 ILE A N 1
ATOM 1377 C CA . ILE A 1 169 ? 15.885 0.001 -23.708 1.00 48.56 169 ILE A CA 1
ATOM 1378 C C . ILE A 1 169 ? 15.330 0.087 -25.140 1.00 48.56 169 ILE A C 1
ATOM 1380 O O . ILE A 1 169 ? 16.006 0.532 -26.069 1.00 48.56 169 ILE A O 1
ATOM 1384 N N . SER A 1 170 ? 14.066 -0.318 -25.328 1.00 47.91 170 SER A N 1
ATOM 1385 C CA . SER A 1 170 ? 13.364 -0.165 -26.611 1.00 47.91 170 SER A CA 1
ATOM 1386 C C . SER A 1 170 ? 13.229 1.322 -26.981 1.00 47.91 170 SER A C 1
ATOM 1388 O O . SER A 1 170 ? 12.789 2.135 -26.165 1.00 47.91 170 SER A O 1
ATOM 1390 N N . GLN A 1 171 ? 13.569 1.678 -28.222 1.00 49.81 171 GLN A N 1
ATOM 1391 C CA . GLN A 1 171 ? 13.664 3.065 -28.707 1.00 49.81 171 GLN A CA 1
ATOM 1392 C C . GLN A 1 171 ? 12.373 3.898 -28.561 1.00 49.81 171 GLN A C 1
ATOM 1394 O O . GLN A 1 171 ? 12.445 5.123 -28.551 1.00 49.81 171 GLN A O 1
ATOM 1399 N N . LYS A 1 172 ? 11.198 3.270 -28.415 1.00 45.16 172 LYS A N 1
ATOM 1400 C CA . LYS A 1 172 ? 9.910 3.978 -28.327 1.00 45.16 172 LYS A CA 1
ATOM 1401 C C . LYS A 1 172 ? 9.670 4.624 -26.956 1.00 45.16 172 LYS A C 1
ATOM 1403 O O . LYS A 1 172 ? 9.277 5.778 -26.897 1.00 45.16 172 LYS A O 1
ATOM 1408 N N . VAL A 1 173 ? 9.992 3.927 -25.862 1.00 51.69 173 VAL A N 1
ATOM 1409 C CA . VAL A 1 173 ? 9.892 4.482 -24.492 1.00 51.69 173 VAL A CA 1
ATOM 1410 C C . VAL A 1 173 ? 10.930 5.590 -24.271 1.00 51.69 173 VAL A C 1
ATOM 1412 O O . VAL A 1 173 ? 10.682 6.544 -23.541 1.00 51.69 173 VAL A O 1
ATOM 1415 N N . ARG A 1 174 ? 12.072 5.495 -24.966 1.00 52.19 174 ARG A N 1
ATOM 1416 C CA . ARG A 1 174 ? 13.153 6.484 -24.931 1.00 52.19 174 ARG A CA 1
ATOM 1417 C C . ARG A 1 174 ? 12.700 7.873 -25.407 1.00 52.19 174 ARG A C 1
ATOM 1419 O O . ARG A 1 174 ? 13.165 8.857 -24.853 1.00 52.19 174 ARG A O 1
ATOM 1426 N N . ARG A 1 175 ? 11.804 7.965 -26.396 1.00 53.12 175 ARG A N 1
ATOM 1427 C CA . ARG A 1 175 ? 11.474 9.235 -27.067 1.00 53.12 175 ARG A CA 1
ATOM 1428 C C . ARG A 1 175 ? 10.565 10.151 -26.238 1.00 53.12 175 ARG A C 1
ATOM 1430 O O . ARG A 1 175 ? 10.788 11.354 -26.224 1.00 53.12 175 ARG A O 1
ATOM 1437 N N . ASP A 1 176 ? 9.608 9.588 -25.501 1.00 56.03 176 ASP A N 1
ATOM 1438 C CA . ASP A 1 176 ? 8.640 10.381 -24.723 1.00 56.03 176 ASP A CA 1
ATOM 1439 C C . ASP A 1 176 ? 9.213 10.861 -23.375 1.00 56.03 176 ASP A C 1
ATOM 1441 O O . ASP A 1 176 ? 8.838 11.916 -22.870 1.00 56.03 176 ASP A O 1
ATOM 1445 N N . TRP A 1 177 ? 10.164 10.113 -22.800 1.00 56.66 177 TRP A N 1
ATOM 1446 C CA . TRP A 1 177 ? 10.771 10.416 -21.494 1.00 56.66 177 TRP A CA 1
ATOM 1447 C C . TRP A 1 177 ? 12.048 11.262 -21.579 1.00 56.66 177 TRP A C 1
ATOM 1449 O O . TRP A 1 177 ? 12.506 11.773 -20.562 1.00 56.66 177 TRP A O 1
ATOM 1459 N N . GLN A 1 178 ? 12.613 11.447 -22.775 1.00 59.38 178 GLN A N 1
ATOM 1460 C CA . GLN A 1 178 ? 13.824 12.251 -22.983 1.00 59.38 178 GLN A CA 1
ATOM 1461 C C . GLN A 1 178 ? 13.622 13.755 -22.754 1.00 59.38 178 GLN A C 1
ATOM 1463 O O . GLN A 1 178 ? 14.592 14.454 -22.475 1.00 59.38 178 GLN A O 1
ATOM 1468 N N . ASN A 1 179 ? 12.383 14.246 -22.843 1.00 59.84 179 ASN A N 1
ATOM 1469 C CA . ASN A 1 179 ? 12.089 15.680 -22.769 1.00 59.84 179 ASN A CA 1
ATOM 1470 C C . ASN A 1 179 ? 11.747 16.174 -21.355 1.00 59.84 179 ASN A C 1
ATOM 1472 O O . ASN A 1 179 ? 11.629 17.381 -21.147 1.00 59.84 179 ASN A O 1
ATOM 1476 N N . ILE A 1 180 ? 11.582 15.281 -20.373 1.00 66.00 180 ILE A N 1
ATOM 1477 C CA . ILE A 1 180 ? 11.289 15.683 -18.993 1.00 66.00 180 ILE A CA 1
ATOM 1478 C C . ILE A 1 180 ? 12.611 15.834 -18.242 1.00 66.00 180 ILE A C 1
ATOM 1480 O O . ILE A 1 180 ? 13.339 14.863 -18.042 1.00 66.00 180 ILE A O 1
ATOM 1484 N N . SER A 1 181 ? 12.912 17.055 -17.795 1.00 73.94 181 SER A N 1
ATOM 1485 C CA . SER A 1 181 ? 14.081 17.311 -16.952 1.00 73.94 181 SER A CA 1
ATOM 1486 C C . SER A 1 181 ? 13.983 16.500 -15.657 1.00 73.94 181 SER A C 1
ATOM 1488 O O . SER A 1 181 ? 13.029 16.641 -14.890 1.00 73.94 181 SER A O 1
ATOM 1490 N N . TRP A 1 182 ? 14.982 15.660 -15.386 1.00 70.31 182 TRP A N 1
ATOM 1491 C CA . TRP A 1 182 ? 15.060 14.848 -14.166 1.00 70.31 182 TRP A CA 1
ATOM 1492 C C . TRP A 1 182 ? 15.002 15.711 -12.898 1.00 70.31 182 TRP A C 1
ATOM 1494 O O . TRP A 1 182 ? 14.418 15.307 -11.893 1.00 70.31 182 TRP A O 1
ATOM 1504 N N . PHE A 1 183 ? 15.554 16.926 -12.969 1.00 77.69 183 PHE A N 1
ATOM 1505 C CA . PHE A 1 183 ? 15.540 17.884 -11.873 1.00 77.69 183 PHE A CA 1
ATOM 1506 C C . PHE A 1 183 ? 14.108 18.308 -11.540 1.00 77.69 183 PHE A C 1
ATOM 1508 O O . PHE A 1 183 ? 13.768 18.452 -10.370 1.00 77.69 183 PHE A O 1
ATOM 1515 N N . ALA A 1 184 ? 13.237 18.421 -12.550 1.00 81.75 184 ALA A N 1
ATOM 1516 C CA . ALA A 1 184 ? 11.821 18.708 -12.342 1.00 81.75 184 ALA A CA 1
ATOM 1517 C C . ALA A 1 184 ? 11.105 17.550 -11.628 1.00 81.75 184 ALA A C 1
ATOM 1519 O O . ALA A 1 184 ? 10.300 17.793 -10.732 1.00 81.75 184 ALA A O 1
ATOM 1520 N N . ILE A 1 185 ? 11.429 16.295 -11.969 1.00 80.69 185 ILE A N 1
ATOM 1521 C CA . ILE A 1 185 ? 10.875 15.114 -11.286 1.00 80.69 185 ILE A CA 1
ATOM 1522 C C . ILE A 1 185 ? 11.334 15.084 -9.824 1.00 80.69 185 ILE A C 1
ATOM 1524 O O . ILE A 1 185 ? 10.498 14.938 -8.934 1.00 80.69 185 ILE A O 1
ATOM 1528 N N . LEU A 1 186 ? 12.635 15.262 -9.566 1.00 82.50 186 LEU A N 1
ATOM 1529 C CA . LEU A 1 186 ? 13.177 15.324 -8.206 1.00 82.50 186 LEU A CA 1
ATOM 1530 C C . LEU A 1 186 ? 12.508 16.449 -7.407 1.00 82.50 186 LEU A C 1
ATOM 1532 O O . LEU A 1 186 ? 12.019 16.208 -6.307 1.00 82.50 186 LEU A O 1
ATOM 1536 N N . ALA A 1 187 ? 12.456 17.661 -7.963 1.00 86.62 187 ALA A N 1
ATOM 1537 C CA . ALA A 1 187 ? 11.850 18.813 -7.307 1.00 86.62 187 ALA A CA 1
ATOM 1538 C C . ALA A 1 187 ? 10.382 18.549 -6.949 1.00 86.62 187 ALA A C 1
ATOM 1540 O O . ALA A 1 187 ? 9.959 18.863 -5.839 1.00 86.62 187 ALA A O 1
ATOM 1541 N N . LEU A 1 188 ? 9.624 17.909 -7.843 1.00 85.62 188 LEU A N 1
ATOM 1542 C CA . LEU A 1 188 ? 8.225 17.553 -7.614 1.00 85.62 188 LEU A CA 1
ATOM 1543 C C . LEU A 1 188 ? 8.072 16.497 -6.508 1.00 85.62 188 LEU A C 1
ATOM 1545 O O . LEU A 1 188 ? 7.209 16.640 -5.640 1.00 85.62 188 LEU A O 1
ATOM 1549 N N . VAL A 1 189 ? 8.928 15.471 -6.491 1.00 84.50 189 VAL A N 1
ATOM 1550 C CA . VAL A 1 189 ? 8.945 14.452 -5.428 1.00 84.50 189 VAL A CA 1
ATOM 1551 C C . VAL A 1 189 ? 9.312 15.076 -4.079 1.00 84.50 189 VAL A C 1
ATOM 1553 O O . VAL A 1 189 ? 8.609 14.851 -3.095 1.00 84.50 189 VAL A O 1
ATOM 1556 N N . CYS A 1 190 ? 10.355 15.906 -4.026 1.00 87.00 190 CYS A N 1
ATOM 1557 C CA . CYS A 1 190 ? 10.763 16.615 -2.812 1.00 87.00 190 CYS A CA 1
ATOM 1558 C C . CYS A 1 190 ? 9.666 17.559 -2.306 1.00 87.00 190 CYS A C 1
ATOM 1560 O O . CYS A 1 190 ? 9.345 17.538 -1.118 1.00 87.00 190 CYS A O 1
ATOM 1562 N N . LEU A 1 191 ? 9.050 18.339 -3.201 1.00 89.81 191 LEU A N 1
ATOM 1563 C CA . LEU A 1 191 ? 7.935 19.225 -2.870 1.00 89.81 191 LEU A CA 1
ATOM 1564 C C . LEU A 1 191 ? 6.764 18.437 -2.280 1.00 89.81 191 LEU A C 1
ATOM 1566 O O . LEU A 1 191 ? 6.186 18.847 -1.277 1.00 89.81 191 LEU A O 1
ATOM 1570 N N . TYR A 1 192 ? 6.431 17.285 -2.858 1.00 87.25 192 TYR A N 1
ATOM 1571 C CA . TYR A 1 192 ? 5.372 16.438 -2.325 1.00 87.25 192 TYR A CA 1
ATOM 1572 C C . TYR A 1 192 ? 5.689 15.892 -0.934 1.00 87.25 192 TYR A C 1
ATOM 1574 O O . TYR A 1 192 ? 4.836 15.952 -0.050 1.00 87.25 192 TYR A O 1
ATOM 1582 N N . LEU A 1 193 ? 6.897 15.363 -0.723 1.00 87.19 193 LEU A N 1
ATOM 1583 C CA . LEU A 1 193 ? 7.297 14.836 0.583 1.00 87.19 193 LEU A CA 1
ATOM 1584 C C . LEU A 1 193 ? 7.279 15.934 1.640 1.00 87.19 193 LEU A C 1
ATOM 1586 O O . LEU A 1 193 ? 6.784 15.717 2.745 1.00 87.19 193 LEU A O 1
ATOM 1590 N N . PHE A 1 194 ? 7.726 17.132 1.267 1.00 89.81 194 PHE A N 1
ATOM 1591 C CA . PHE A 1 194 ? 7.615 18.316 2.100 1.00 89.81 194 PHE A CA 1
ATOM 1592 C C . PHE A 1 194 ? 6.152 18.640 2.440 1.00 89.81 194 PHE A C 1
ATOM 1594 O O . PHE A 1 194 ? 5.820 18.778 3.616 1.00 89.81 194 PHE A O 1
ATOM 1601 N N . LEU A 1 195 ? 5.251 18.686 1.451 1.00 90.75 195 LEU A N 1
ATOM 1602 C CA . LEU A 1 195 ? 3.821 18.934 1.675 1.00 90.75 195 LEU A CA 1
ATOM 1603 C C . LEU A 1 195 ? 3.166 17.861 2.556 1.00 90.75 195 LEU A C 1
ATOM 1605 O O . LEU A 1 195 ? 2.374 18.196 3.436 1.00 90.75 195 LEU A O 1
ATOM 1609 N N . MET A 1 196 ? 3.511 16.585 2.366 1.00 89.44 196 MET A N 1
ATOM 1610 C CA . MET A 1 196 ? 3.041 15.482 3.210 1.00 89.44 196 MET A CA 1
ATOM 1611 C C . MET A 1 196 ? 3.519 15.642 4.654 1.00 89.44 196 MET A C 1
ATOM 1613 O O . MET A 1 196 ? 2.729 15.490 5.587 1.00 89.44 196 MET A O 1
ATOM 1617 N N . LEU A 1 197 ? 4.787 16.004 4.852 1.00 91.19 197 LEU A N 1
ATOM 1618 C CA . LEU A 1 197 ? 5.355 16.253 6.174 1.00 91.19 197 LEU A CA 1
ATOM 1619 C C . LEU A 1 197 ? 4.648 17.443 6.845 1.00 91.19 197 LEU A C 1
ATOM 1621 O O . LEU A 1 197 ? 4.154 17.305 7.966 1.00 91.19 197 LEU A O 1
ATOM 1625 N N . VAL A 1 198 ? 4.475 18.563 6.138 1.00 92.25 198 VAL A N 1
ATOM 1626 C CA . VAL A 1 198 ? 3.715 19.727 6.624 1.00 92.25 198 VAL A CA 1
ATOM 1627 C C . VAL A 1 198 ? 2.280 19.340 6.991 1.00 92.25 198 VAL A C 1
ATOM 1629 O O . VAL A 1 198 ? 1.827 19.660 8.091 1.00 92.25 198 VAL A O 1
ATOM 1632 N N . ALA A 1 199 ? 1.574 18.599 6.134 1.00 90.62 199 ALA A N 1
ATOM 1633 C CA . ALA A 1 199 ? 0.212 18.143 6.407 1.00 90.62 199 ALA A CA 1
ATOM 1634 C C . ALA A 1 199 ? 0.139 17.289 7.683 1.00 90.62 199 ALA A C 1
ATOM 1636 O O . ALA A 1 199 ? -0.780 17.449 8.489 1.00 90.62 199 ALA A O 1
ATOM 1637 N N . THR A 1 200 ? 1.126 16.422 7.912 1.00 91.12 200 THR A N 1
ATOM 1638 C CA . THR A 1 200 ? 1.164 15.578 9.115 1.00 91.12 200 THR A CA 1
ATOM 1639 C C . THR A 1 200 ? 1.434 16.383 10.373 1.00 91.12 200 THR A C 1
ATOM 1641 O O . THR A 1 200 ? 0.727 16.192 11.361 1.00 91.12 200 THR A O 1
ATOM 1644 N N . ILE A 1 201 ? 2.369 17.338 10.331 1.00 92.81 201 ILE A N 1
ATOM 1645 C CA . ILE A 1 201 ? 2.625 18.260 11.442 1.00 92.81 201 ILE A CA 1
ATOM 1646 C C . ILE A 1 201 ? 1.359 19.058 11.760 1.00 92.81 201 ILE A C 1
ATOM 1648 O O . ILE A 1 201 ? 0.956 19.127 12.922 1.00 92.81 201 ILE A O 1
ATOM 1652 N N . LEU A 1 202 ? 0.687 19.609 10.745 1.00 92.69 202 LEU A N 1
ATOM 1653 C CA . LEU A 1 202 ? -0.557 20.356 10.932 1.00 92.69 202 LEU A CA 1
ATOM 1654 C C . LEU A 1 202 ? -1.640 19.488 11.580 1.00 92.69 202 LEU A C 1
ATOM 1656 O O . LEU A 1 202 ? -2.252 19.908 12.564 1.00 92.69 202 LEU A O 1
ATOM 1660 N N . LEU A 1 203 ? -1.854 18.266 11.088 1.00 91.06 203 LEU A N 1
ATOM 1661 C CA . LEU A 1 203 ? -2.816 17.332 11.677 1.00 91.06 203 LEU A CA 1
ATOM 1662 C C . LEU A 1 203 ? -2.453 16.959 13.121 1.00 91.06 203 LEU A C 1
ATOM 1664 O O . LEU A 1 203 ? -3.348 16.876 13.965 1.00 91.06 203 LEU A O 1
ATOM 1668 N N . ILE A 1 204 ? -1.165 16.791 13.437 1.00 90.62 204 ILE A N 1
ATOM 1669 C CA . ILE A 1 204 ? -0.689 16.549 14.805 1.00 90.62 204 ILE A CA 1
ATOM 1670 C C . ILE A 1 204 ? -1.015 17.753 15.696 1.00 90.62 204 ILE A C 1
ATOM 1672 O O . ILE A 1 204 ? -1.657 17.576 16.734 1.00 90.62 204 ILE A O 1
ATOM 1676 N N . ILE A 1 205 ? -0.673 18.976 15.279 1.00 92.00 205 ILE A N 1
ATOM 1677 C CA . ILE A 1 205 ? -0.988 20.208 16.023 1.00 92.00 205 ILE A CA 1
ATOM 1678 C C . ILE A 1 205 ? -2.502 20.328 16.250 1.00 92.00 205 ILE A C 1
ATOM 1680 O O . ILE A 1 205 ? -2.949 20.597 17.370 1.00 92.00 205 ILE A O 1
ATOM 1684 N N . PHE A 1 206 ? -3.312 20.086 15.218 1.00 90.88 206 PHE A N 1
ATOM 1685 C CA . PHE A 1 206 ? -4.770 20.114 15.336 1.00 90.88 206 PHE A CA 1
ATOM 1686 C C . PHE A 1 206 ? -5.309 19.022 16.262 1.00 90.88 206 PHE A C 1
ATOM 1688 O O . PHE A 1 206 ? -6.276 19.273 16.989 1.00 90.88 206 PHE A O 1
ATOM 1695 N N . SER A 1 207 ? -4.689 17.839 16.278 1.00 87.69 207 SER A N 1
ATOM 1696 C CA . SER A 1 207 ? -5.074 16.751 17.179 1.00 87.69 207 SER A CA 1
ATOM 1697 C C . SER A 1 207 ? -4.869 17.131 18.649 1.00 87.69 207 SER A C 1
ATOM 1699 O O . SER A 1 207 ? -5.751 16.867 19.470 1.00 87.69 207 SER A O 1
ATOM 1701 N N . PHE A 1 208 ? -3.782 17.844 18.968 1.00 87.88 208 PHE A N 1
ATOM 1702 C CA . PHE A 1 208 ? -3.521 18.357 20.314 1.00 87.88 208 PHE A CA 1
ATOM 1703 C C . PHE A 1 208 ? -4.461 19.506 20.692 1.00 87.88 208 PHE A C 1
ATOM 1705 O O . PHE A 1 208 ? -5.011 19.497 21.793 1.00 87.88 208 PHE A O 1
ATOM 1712 N N . LYS A 1 209 ? -4.701 20.459 19.779 1.00 88.75 209 LYS A N 1
ATOM 1713 C CA . LYS A 1 209 ? -5.567 21.624 20.044 1.00 88.75 209 LYS A CA 1
ATOM 1714 C C . LYS A 1 209 ? -7.040 21.249 20.224 1.00 88.75 209 LYS A C 1
ATOM 1716 O O . LYS A 1 209 ? -7.677 21.720 21.158 1.00 88.75 209 LYS A O 1
ATOM 1721 N N . LYS A 1 210 ? -7.596 20.415 19.336 1.00 85.75 210 LYS A N 1
ATOM 1722 C CA . LYS A 1 210 ? -9.037 20.091 19.330 1.00 85.75 210 LYS A CA 1
ATOM 1723 C C . LYS A 1 210 ? -9.397 18.824 20.109 1.00 85.75 210 LYS A C 1
ATOM 1725 O O . LYS A 1 210 ? -10.582 18.566 20.288 1.00 85.75 210 LYS A O 1
ATOM 1730 N N . LYS A 1 211 ? -8.412 18.005 20.512 1.00 82.00 211 LYS A N 1
ATOM 1731 C CA . LYS A 1 211 ? -8.607 16.694 21.174 1.00 82.00 211 LYS A CA 1
ATOM 1732 C C . LYS A 1 211 ? -9.639 15.791 20.467 1.00 82.00 211 LYS A C 1
ATOM 1734 O O . LYS A 1 211 ? -10.305 14.977 21.099 1.00 82.00 211 LYS A O 1
ATOM 1739 N N . ASN A 1 212 ? -9.777 15.933 19.147 1.00 85.44 212 ASN A N 1
ATOM 1740 C CA . ASN A 1 212 ? -10.814 15.265 18.368 1.00 85.44 212 ASN A CA 1
ATOM 1741 C C . ASN A 1 212 ? -10.321 13.903 17.857 1.00 85.44 212 ASN A C 1
ATOM 1743 O O . ASN A 1 212 ? -9.385 13.837 17.056 1.00 85.44 212 ASN A O 1
ATOM 1747 N N . GLU A 1 213 ? -10.992 12.818 18.259 1.00 84.94 213 GLU A N 1
ATOM 1748 C CA . GLU A 1 213 ? -10.656 11.459 17.813 1.00 84.94 213 GLU A CA 1
ATOM 1749 C C . GLU A 1 213 ? -10.728 11.278 16.293 1.00 84.94 213 GLU A C 1
ATOM 1751 O O . GLU A 1 213 ? -9.982 10.468 15.742 1.00 84.94 213 GLU A O 1
ATOM 1756 N N . ARG A 1 214 ? -11.572 12.046 15.592 1.00 87.88 214 ARG A N 1
ATOM 1757 C CA . ARG A 1 214 ? -11.669 11.970 14.126 1.00 87.88 214 ARG A CA 1
ATOM 1758 C C . ARG A 1 214 ? -10.354 12.368 13.456 1.00 87.88 214 ARG A C 1
ATOM 1760 O O . ARG A 1 214 ? -9.951 11.726 12.496 1.00 87.88 214 ARG A O 1
ATOM 1767 N N . ILE A 1 215 ? -9.657 13.372 13.990 1.00 90.31 215 ILE A N 1
ATOM 1768 C CA . ILE A 1 215 ? -8.361 13.830 13.460 1.00 90.31 215 ILE A CA 1
ATOM 1769 C C . ILE A 1 215 ? -7.286 12.760 13.684 1.00 90.31 215 ILE A C 1
ATOM 1771 O O . ILE A 1 215 ? -6.465 12.513 12.806 1.00 90.31 215 ILE A O 1
ATOM 1775 N N . LEU A 1 216 ? -7.335 12.065 14.825 1.00 88.81 216 LEU A N 1
ATOM 1776 C CA . LEU A 1 216 ? -6.450 10.926 15.083 1.00 88.81 216 LEU A CA 1
ATOM 1777 C C . LEU A 1 216 ? -6.729 9.755 14.131 1.00 88.81 216 LEU A C 1
ATOM 1779 O O . LEU A 1 216 ? -5.787 9.103 13.691 1.00 88.81 216 LEU A O 1
ATOM 1783 N N . ASN A 1 217 ? -7.994 9.500 13.780 1.00 89.38 217 ASN A N 1
ATOM 1784 C CA . ASN A 1 217 ? -8.335 8.499 12.765 1.00 89.38 217 ASN A CA 1
ATOM 1785 C C . ASN A 1 217 ? -7.807 8.905 11.374 1.00 89.38 217 ASN A C 1
ATOM 1787 O O . ASN A 1 217 ? -7.300 8.048 10.657 1.00 89.38 217 ASN A O 1
ATOM 1791 N N . TYR A 1 218 ? -7.867 10.193 11.014 1.00 91.94 218 TYR A N 1
ATOM 1792 C CA . TYR A 1 218 ? -7.258 10.698 9.775 1.00 91.94 218 TYR A CA 1
ATOM 1793 C C . TYR A 1 218 ? -5.746 10.476 9.751 1.00 91.94 218 TYR A C 1
ATOM 1795 O O . TYR A 1 218 ? -5.229 9.942 8.775 1.00 91.94 218 TYR A O 1
ATOM 1803 N N . LEU A 1 219 ? -5.042 10.834 10.830 1.00 92.06 219 LEU A N 1
ATOM 1804 C CA . LEU A 1 219 ? -3.602 10.584 10.961 1.00 92.06 219 LEU A CA 1
ATOM 1805 C C . LEU A 1 219 ? -3.270 9.095 10.832 1.00 92.06 219 LEU A C 1
ATOM 1807 O O . LEU A 1 219 ? -2.342 8.743 10.110 1.00 92.06 219 LEU A O 1
ATOM 1811 N N . PHE A 1 220 ? -4.056 8.240 11.491 1.00 90.56 220 PHE A N 1
ATOM 1812 C CA . PHE A 1 220 ? -3.925 6.784 11.434 1.00 90.56 220 PHE A CA 1
ATOM 1813 C C . PHE A 1 220 ? -4.047 6.249 10.001 1.00 90.56 220 PHE A C 1
ATOM 1815 O O . PHE A 1 220 ? -3.212 5.462 9.560 1.00 90.56 220 PHE A O 1
ATOM 1822 N N . ILE A 1 221 ? -5.089 6.659 9.274 1.00 93.56 221 ILE A N 1
ATOM 1823 C CA . ILE A 1 221 ? -5.314 6.184 7.908 1.00 93.56 221 ILE A CA 1
ATOM 1824 C C . ILE A 1 221 ? -4.262 6.747 6.959 1.00 93.56 221 ILE A C 1
ATOM 1826 O O . ILE A 1 221 ? -3.733 5.995 6.145 1.00 93.56 221 ILE A O 1
ATOM 1830 N N . LEU A 1 222 ? -3.926 8.033 7.083 1.00 93.81 222 LEU A N 1
ATOM 1831 C CA . LEU A 1 222 ? -2.920 8.676 6.242 1.00 93.81 222 LEU A CA 1
ATOM 1832 C C . LEU A 1 222 ? -1.589 7.932 6.328 1.00 93.81 222 LEU A C 1
ATOM 1834 O O . LEU A 1 222 ? -0.990 7.609 5.302 1.00 93.81 222 LEU A O 1
ATOM 1838 N N . SER A 1 223 ? -1.138 7.616 7.542 1.00 94.12 223 SER A N 1
ATOM 1839 C CA . SER A 1 223 ? 0.120 6.907 7.736 1.00 94.12 223 SER A CA 1
ATOM 1840 C C . SER A 1 223 ? 0.056 5.448 7.304 1.00 94.12 223 SER A C 1
ATOM 1842 O O . SER A 1 223 ? 1.013 4.969 6.702 1.00 94.12 223 SER A O 1
ATOM 1844 N N . LEU A 1 224 ? -1.058 4.752 7.549 1.00 94.56 224 LEU A N 1
ATOM 1845 C CA . LEU A 1 224 ? -1.250 3.374 7.096 1.00 94.56 224 LEU A CA 1
ATOM 1846 C C . LEU A 1 224 ? -1.204 3.273 5.566 1.00 94.56 224 LEU A C 1
ATOM 1848 O O . LEU A 1 224 ? -0.463 2.458 5.018 1.00 94.56 224 LEU A O 1
ATOM 1852 N N . VAL A 1 225 ? -1.970 4.121 4.875 1.00 94.94 225 VAL A N 1
ATOM 1853 C CA . VAL A 1 225 ? -2.004 4.168 3.407 1.00 94.94 225 VAL A CA 1
ATOM 1854 C C . VAL A 1 225 ? -0.629 4.523 2.862 1.00 94.94 225 VAL A C 1
ATOM 1856 O O . VAL A 1 225 ? -0.152 3.868 1.939 1.00 94.94 225 VAL A O 1
ATOM 1859 N N . THR A 1 226 ? 0.033 5.517 3.457 1.00 93.38 226 THR A N 1
ATOM 1860 C CA . THR A 1 226 ? 1.382 5.924 3.050 1.00 93.38 226 THR A CA 1
ATOM 1861 C C . THR A 1 226 ? 2.368 4.766 3.205 1.00 93.38 226 THR A C 1
ATOM 1863 O O . THR A 1 226 ? 3.055 4.437 2.241 1.00 93.38 226 THR A O 1
ATOM 1866 N N . LEU A 1 227 ? 2.373 4.075 4.353 1.00 94.06 227 LEU A N 1
ATOM 1867 C CA . LEU A 1 227 ? 3.214 2.897 4.606 1.00 94.06 227 LEU A CA 1
ATOM 1868 C C . LEU A 1 227 ? 3.033 1.817 3.532 1.00 94.06 227 LEU A C 1
ATOM 1870 O O . LEU A 1 227 ? 4.010 1.316 2.976 1.00 94.06 227 LEU A O 1
ATOM 1874 N N . ILE A 1 228 ? 1.779 1.482 3.227 1.00 95.19 228 ILE A N 1
ATOM 1875 C CA . ILE A 1 228 ? 1.431 0.475 2.220 1.00 95.19 228 ILE A CA 1
ATOM 1876 C C . ILE A 1 228 ? 1.907 0.905 0.836 1.00 95.19 228 ILE A C 1
ATOM 1878 O O . ILE A 1 228 ? 2.517 0.111 0.124 1.00 95.19 228 ILE A O 1
ATOM 1882 N N . VAL A 1 229 ? 1.665 2.160 0.460 1.00 93.56 229 VAL A N 1
ATOM 1883 C CA . VAL A 1 229 ? 2.068 2.685 -0.845 1.00 93.56 229 VAL A CA 1
ATOM 1884 C C . VAL A 1 229 ? 3.589 2.666 -1.001 1.00 93.56 229 VAL A C 1
ATOM 1886 O O . VAL A 1 229 ? 4.075 2.227 -2.040 1.00 93.56 229 VAL A O 1
ATOM 1889 N N . ILE A 1 230 ? 4.351 3.040 0.026 1.00 90.94 230 ILE A N 1
ATOM 1890 C CA . ILE A 1 230 ? 5.819 2.993 -0.029 1.00 90.94 230 ILE A CA 1
ATOM 1891 C C . ILE A 1 230 ? 6.306 1.565 -0.251 1.00 90.94 230 ILE A C 1
ATOM 1893 O O . ILE A 1 230 ? 7.057 1.301 -1.186 1.00 90.94 230 ILE A O 1
ATOM 1897 N N . ILE A 1 231 ? 5.880 0.632 0.599 1.00 93.25 231 ILE A N 1
ATOM 1898 C CA . ILE A 1 231 ? 6.413 -0.732 0.567 1.00 93.25 231 ILE A CA 1
ATOM 1899 C C . ILE A 1 231 ? 5.960 -1.438 -0.712 1.00 93.25 231 ILE A C 1
ATOM 1901 O O . ILE A 1 231 ? 6.782 -1.943 -1.476 1.00 93.25 231 ILE A O 1
ATOM 1905 N N . PHE A 1 232 ? 4.654 -1.459 -0.969 1.00 94.56 232 PHE A N 1
ATOM 1906 C CA . PHE A 1 232 ? 4.087 -2.314 -2.005 1.00 94.56 232 PHE A CA 1
ATOM 1907 C C . PHE A 1 232 ? 4.053 -1.662 -3.384 1.00 94.56 232 PHE A C 1
ATOM 1909 O O . PHE A 1 232 ? 4.218 -2.372 -4.374 1.00 94.56 232 PHE A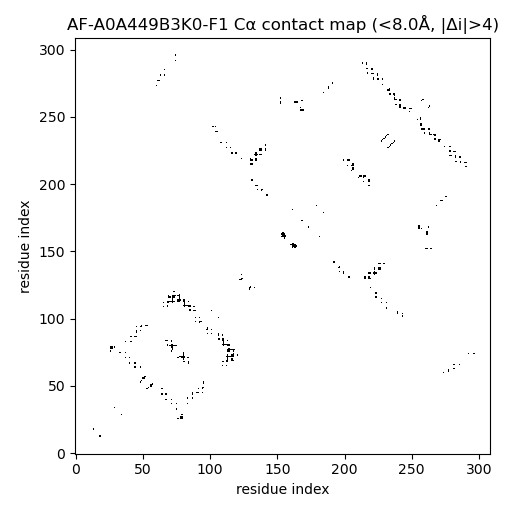 O 1
ATOM 1916 N N . ARG A 1 233 ? 3.902 -0.334 -3.481 1.00 91.88 233 ARG A N 1
ATOM 1917 C CA . ARG A 1 233 ? 3.904 0.352 -4.785 1.00 91.88 233 ARG A CA 1
ATOM 1918 C C . ARG A 1 233 ? 5.264 0.906 -5.145 1.00 91.88 233 ARG A C 1
ATOM 1920 O O . ARG A 1 233 ? 5.703 0.687 -6.265 1.00 91.88 233 ARG A O 1
ATOM 1927 N N . TRP A 1 234 ? 5.914 1.640 -4.245 1.00 90.44 234 TRP A N 1
ATOM 1928 C CA . TRP A 1 234 ? 7.162 2.323 -4.591 1.00 90.44 234 TRP A CA 1
ATOM 1929 C C . TRP A 1 234 ? 8.321 1.342 -4.638 1.00 90.44 234 TRP A C 1
ATOM 1931 O O . TRP A 1 234 ? 8.995 1.260 -5.657 1.00 90.44 234 TRP A O 1
ATOM 1941 N N . VAL A 1 235 ? 8.516 0.545 -3.586 1.00 90.38 235 VAL A N 1
ATOM 1942 C CA . VAL A 1 235 ? 9.628 -0.409 -3.535 1.00 90.38 235 VAL A CA 1
ATOM 1943 C C . VAL A 1 235 ? 9.317 -1.646 -4.373 1.00 90.38 235 VAL A C 1
ATOM 194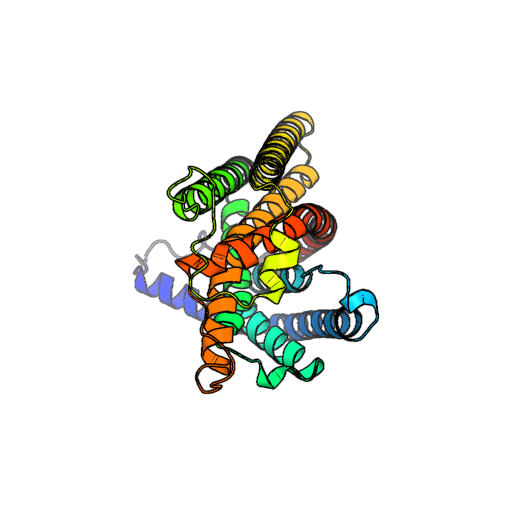5 O O . VAL A 1 235 ? 10.008 -1.910 -5.357 1.00 90.38 235 VAL A O 1
ATOM 1948 N N . LEU A 1 236 ? 8.270 -2.394 -4.014 1.00 92.75 236 LEU A N 1
ATOM 1949 C CA . LEU A 1 236 ? 7.984 -3.693 -4.630 1.00 92.75 236 LEU A CA 1
ATOM 1950 C C . LEU A 1 236 ? 7.324 -3.590 -6.010 1.00 92.75 236 LEU A C 1
ATOM 1952 O O . LEU A 1 236 ? 7.524 -4.483 -6.830 1.00 92.75 236 LEU A O 1
ATOM 1956 N N . GLY A 1 237 ? 6.577 -2.527 -6.311 1.00 91.81 237 GLY A N 1
ATOM 1957 C CA . GLY A 1 237 ? 5.850 -2.387 -7.579 1.00 91.81 237 GLY A CA 1
ATOM 1958 C C . GLY A 1 237 ? 6.748 -2.520 -8.821 1.00 91.81 237 GLY A C 1
ATOM 1959 O O . GLY A 1 237 ? 6.521 -3.419 -9.634 1.00 91.81 237 GLY A O 1
ATOM 1960 N N . PRO A 1 238 ? 7.809 -1.704 -8.971 1.00 91.50 238 PRO A N 1
ATOM 1961 C CA . PRO A 1 238 ? 8.752 -1.840 -10.080 1.00 91.50 238 PRO A CA 1
ATOM 1962 C C . PRO A 1 238 ? 9.462 -3.200 -10.105 1.00 91.50 238 PRO A C 1
ATOM 1964 O O . PRO A 1 238 ? 9.597 -3.798 -11.171 1.00 91.50 238 PRO A O 1
ATOM 1967 N N . ILE A 1 239 ? 9.881 -3.719 -8.942 1.00 92.06 239 ILE A N 1
ATOM 1968 C CA . ILE A 1 239 ? 10.609 -4.999 -8.833 1.00 92.06 239 ILE A CA 1
ATOM 1969 C C . ILE A 1 239 ? 9.738 -6.154 -9.324 1.00 92.06 239 ILE A C 1
ATOM 1971 O O . ILE A 1 239 ? 10.174 -6.975 -10.137 1.00 92.06 239 ILE A O 1
ATOM 1975 N N . THR A 1 240 ? 8.496 -6.210 -8.844 1.00 93.56 240 THR A N 1
ATOM 1976 C CA . THR A 1 240 ? 7.533 -7.249 -9.218 1.00 93.56 240 THR A CA 1
ATOM 1977 C C . THR A 1 240 ? 7.161 -7.149 -10.687 1.00 93.56 240 THR A C 1
ATOM 1979 O O . THR A 1 240 ? 7.145 -8.176 -11.360 1.00 93.56 240 THR A O 1
ATOM 1982 N N . TYR A 1 241 ? 6.981 -5.938 -11.223 1.00 93.06 241 TYR A N 1
ATOM 1983 C CA . TYR A 1 241 ? 6.713 -5.743 -12.646 1.00 93.06 241 TYR A CA 1
ATOM 1984 C C . TYR A 1 241 ? 7.873 -6.201 -13.540 1.00 93.06 241 TYR A C 1
ATOM 1986 O O . TYR A 1 241 ? 7.646 -6.891 -14.536 1.00 93.06 241 TYR A O 1
ATOM 1994 N N . ILE A 1 242 ? 9.115 -5.849 -13.196 1.00 90.81 242 ILE A N 1
ATOM 1995 C CA . ILE A 1 242 ? 10.307 -6.275 -13.945 1.00 90.81 242 ILE A CA 1
ATOM 1996 C C . ILE A 1 242 ? 10.437 -7.803 -13.904 1.00 90.81 242 ILE A C 1
ATOM 1998 O O . ILE A 1 242 ? 10.624 -8.434 -14.946 1.00 90.81 242 ILE A O 1
ATOM 2002 N N . SER A 1 243 ? 10.272 -8.402 -12.723 1.00 93.06 243 SER A N 1
ATOM 2003 C CA . SER A 1 243 ? 10.362 -9.856 -12.532 1.00 93.06 243 SER A CA 1
ATOM 2004 C C . SER A 1 243 ? 9.264 -10.600 -13.296 1.00 93.06 243 SER A C 1
ATOM 2006 O O . SER A 1 243 ? 9.547 -11.563 -14.006 1.00 93.06 243 SER A O 1
ATOM 2008 N N . TRP A 1 244 ? 8.029 -10.101 -13.229 1.00 94.12 244 TRP A N 1
ATOM 2009 C CA . TRP A 1 244 ? 6.888 -10.599 -13.997 1.00 94.12 244 TRP A CA 1
ATOM 2010 C C . TRP A 1 244 ? 7.135 -10.512 -15.504 1.00 94.12 244 TRP A C 1
ATOM 2012 O O . TRP A 1 244 ? 6.937 -11.486 -16.228 1.00 94.12 244 TRP A O 1
ATOM 2022 N N . PHE A 1 245 ? 7.614 -9.364 -15.988 1.00 92.12 245 PHE A N 1
ATOM 2023 C CA . PHE A 1 245 ? 7.892 -9.170 -17.408 1.00 92.12 245 PHE A CA 1
ATOM 2024 C C . PHE A 1 245 ? 8.944 -10.167 -17.897 1.00 92.12 245 PHE A C 1
ATOM 2026 O O . PHE A 1 245 ? 8.756 -10.813 -18.927 1.00 92.12 245 PHE A O 1
ATOM 2033 N N . ASN A 1 246 ? 10.027 -10.332 -17.141 1.00 92.12 246 ASN A N 1
ATOM 2034 C CA . ASN A 1 246 ? 11.071 -11.287 -17.480 1.00 92.12 246 ASN A CA 1
ATOM 2035 C C . ASN A 1 246 ? 10.562 -12.72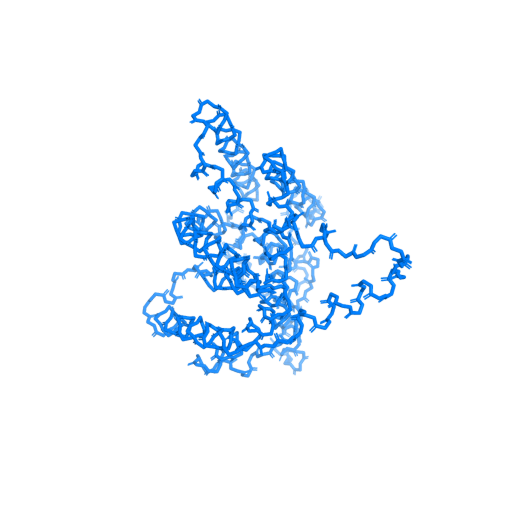8 -17.424 1.00 92.12 246 ASN A C 1
ATOM 2037 O O . ASN A 1 246 ? 10.924 -13.514 -18.290 1.00 92.12 246 ASN A O 1
ATOM 2041 N N . TYR A 1 247 ? 9.694 -13.065 -16.469 1.00 91.94 247 TYR A N 1
ATOM 2042 C CA . TYR A 1 247 ? 9.092 -14.393 -16.367 1.00 91.94 247 TYR A CA 1
ATOM 2043 C C . TYR A 1 247 ? 8.264 -14.747 -17.612 1.00 91.94 247 TYR A C 1
ATOM 2045 O O . TYR A 1 247 ? 8.495 -15.787 -18.225 1.00 91.94 247 TYR A O 1
ATOM 2053 N N . PHE A 1 248 ? 7.364 -13.859 -18.045 1.00 90.31 248 PHE A N 1
ATOM 2054 C CA . PHE A 1 248 ? 6.475 -14.128 -19.182 1.00 90.31 248 PHE A CA 1
ATOM 2055 C C . PHE A 1 248 ? 7.144 -13.991 -20.554 1.00 90.31 248 PHE A C 1
ATOM 2057 O O . PHE A 1 248 ? 6.708 -14.623 -21.514 1.00 90.31 248 PHE A O 1
ATOM 2064 N N . TYR A 1 249 ? 8.190 -13.170 -20.675 1.00 89.62 249 TYR A N 1
ATOM 2065 C CA . TYR A 1 249 ? 8.829 -12.888 -21.964 1.00 89.62 249 TYR A CA 1
ATOM 2066 C C . TYR A 1 249 ? 10.223 -13.494 -22.124 1.00 89.62 249 TYR A C 1
ATOM 2068 O O . TYR A 1 249 ? 10.860 -13.242 -23.144 1.00 89.62 249 TYR A O 1
ATOM 2076 N N . ARG A 1 250 ? 10.675 -14.343 -21.190 1.00 87.44 250 ARG A N 1
ATOM 2077 C CA . ARG A 1 250 ? 11.991 -15.005 -21.256 1.00 87.44 250 ARG A CA 1
ATOM 2078 C C . ARG A 1 250 ? 12.246 -15.748 -22.564 1.00 87.44 250 ARG A C 1
ATOM 2080 O O . ARG A 1 250 ? 13.373 -15.764 -23.040 1.00 87.44 250 ARG A O 1
ATOM 2087 N N . LEU A 1 251 ? 11.210 -16.374 -23.115 1.00 84.75 251 LEU A N 1
ATOM 2088 C CA . LEU A 1 251 ? 11.299 -17.204 -24.318 1.00 84.75 251 LEU A CA 1
ATOM 2089 C C . LEU A 1 251 ? 11.015 -16.427 -25.610 1.00 84.75 251 LEU A C 1
ATOM 2091 O O . LEU A 1 251 ? 11.050 -17.010 -26.687 1.00 84.75 251 LEU A O 1
ATOM 2095 N N . ASN A 1 252 ? 10.700 -15.130 -25.526 1.00 85.81 252 ASN A N 1
ATOM 2096 C CA . ASN A 1 252 ? 10.348 -14.339 -26.697 1.00 85.81 252 ASN A CA 1
ATOM 2097 C C . ASN A 1 252 ? 11.600 -13.634 -27.257 1.00 85.81 252 ASN A C 1
ATOM 2099 O O . ASN A 1 252 ? 12.038 -12.646 -26.665 1.00 85.81 252 ASN A O 1
ATOM 2103 N N . PRO A 1 253 ? 12.150 -14.070 -28.408 1.00 76.31 253 PRO A N 1
ATOM 2104 C CA . PRO A 1 253 ? 13.389 -13.509 -28.958 1.00 76.31 253 PRO A CA 1
ATOM 2105 C C . PRO A 1 253 ? 13.253 -12.032 -29.357 1.00 76.31 253 PRO A C 1
ATOM 2107 O O . PRO A 1 253 ? 14.241 -11.303 -29.400 1.00 76.31 253 PRO A O 1
ATOM 2110 N N . ASN A 1 254 ? 12.025 -11.557 -29.585 1.00 79.94 254 ASN A N 1
ATOM 2111 C CA . ASN A 1 254 ? 11.751 -10.179 -29.988 1.00 79.94 254 ASN A CA 1
ATOM 2112 C C . ASN A 1 254 ? 11.659 -9.208 -28.800 1.00 79.94 254 ASN A C 1
ATOM 2114 O O . ASN A 1 254 ? 11.498 -8.001 -29.007 1.00 79.94 254 ASN A O 1
ATOM 2118 N N . LYS A 1 255 ? 11.729 -9.693 -27.550 1.00 79.69 255 LYS A N 1
ATOM 2119 C CA . LYS A 1 255 ? 11.656 -8.843 -26.354 1.00 79.69 255 LYS A CA 1
ATOM 2120 C C . LYS A 1 255 ? 12.931 -8.946 -25.530 1.00 79.69 255 LYS A C 1
ATOM 2122 O O . LYS A 1 255 ? 13.294 -10.006 -25.041 1.00 79.69 255 LYS A O 1
ATOM 2127 N N . LYS A 1 256 ? 13.580 -7.801 -25.319 1.00 81.50 256 LYS A N 1
ATOM 2128 C CA . LYS A 1 256 ? 14.731 -7.705 -24.418 1.00 81.50 256 LYS A CA 1
ATOM 2129 C C . LYS A 1 256 ? 14.275 -7.831 -22.968 1.00 81.50 256 LYS A C 1
ATOM 2131 O O . LYS A 1 256 ? 13.284 -7.213 -22.571 1.00 81.50 256 LYS A O 1
ATOM 2136 N N . LEU A 1 257 ? 15.017 -8.623 -22.198 1.00 84.00 257 LEU A N 1
ATOM 2137 C CA . LEU A 1 257 ? 14.848 -8.721 -20.753 1.00 84.00 257 LEU A CA 1
ATOM 2138 C C . LEU A 1 257 ? 15.147 -7.373 -20.099 1.00 84.00 257 LEU A C 1
ATOM 2140 O O . LEU A 1 257 ? 16.025 -6.632 -20.543 1.00 84.00 257 LEU A O 1
ATOM 2144 N N . LYS A 1 258 ? 14.401 -7.078 -19.041 1.00 84.00 258 LYS A N 1
ATOM 2145 C CA . LYS A 1 258 ? 14.531 -5.852 -18.258 1.00 84.00 258 LYS A CA 1
ATOM 2146 C C . LYS A 1 258 ? 15.466 -6.077 -17.083 1.00 84.00 258 LYS A C 1
ATOM 2148 O O . LYS A 1 258 ? 15.464 -7.158 -16.489 1.00 84.00 258 LYS A O 1
ATOM 2153 N N . SER A 1 259 ? 16.236 -5.063 -16.719 1.00 80.38 259 SER A N 1
ATOM 2154 C CA . SER A 1 259 ? 17.141 -5.119 -15.570 1.00 80.38 259 SER A CA 1
ATOM 2155 C C . SER A 1 259 ? 16.654 -4.208 -14.451 1.00 80.38 259 SER A C 1
ATOM 2157 O O . SER A 1 259 ? 16.130 -3.124 -14.698 1.00 80.38 259 SER A O 1
ATOM 2159 N N . ILE A 1 260 ? 16.841 -4.643 -13.203 1.00 76.56 260 ILE A N 1
ATOM 2160 C CA . ILE A 1 260 ? 16.429 -3.860 -12.033 1.00 76.56 260 ILE A CA 1
ATOM 2161 C C . ILE A 1 260 ? 17.224 -2.551 -11.951 1.00 76.56 260 ILE A C 1
ATOM 2163 O O . ILE A 1 260 ? 16.635 -1.526 -11.665 1.00 76.56 260 ILE A O 1
ATOM 2167 N N . GLY A 1 261 ? 18.522 -2.533 -12.262 1.00 70.88 261 GLY A N 1
ATOM 2168 C CA . GLY A 1 261 ? 19.303 -1.290 -12.168 1.00 70.88 261 GLY A CA 1
ATOM 2169 C C . GLY A 1 261 ? 18.852 -0.208 -13.156 1.00 70.88 261 GLY A C 1
ATOM 2170 O O . GLY A 1 261 ? 18.727 0.955 -12.800 1.00 70.88 261 GLY A O 1
ATOM 2171 N N . VAL A 1 262 ? 18.570 -0.584 -14.405 1.00 70.00 262 VAL A N 1
ATOM 2172 C CA . VAL A 1 262 ? 18.279 0.391 -15.469 1.00 70.00 262 VAL A CA 1
ATOM 2173 C C . VAL A 1 262 ? 16.801 0.762 -15.524 1.00 70.00 262 VAL A C 1
ATOM 2175 O O . VAL A 1 262 ? 16.445 1.936 -15.623 1.00 70.00 262 VAL A O 1
ATOM 2178 N N . ASP A 1 263 ? 15.925 -0.243 -15.506 1.00 78.12 263 ASP A N 1
ATOM 2179 C CA . ASP A 1 263 ? 14.515 -0.052 -15.844 1.00 78.12 263 ASP A CA 1
ATOM 2180 C C . ASP A 1 263 ? 13.663 0.324 -14.627 1.00 78.12 263 ASP A C 1
ATOM 2182 O O . ASP A 1 263 ? 12.511 0.734 -14.782 1.00 78.12 263 ASP A O 1
ATOM 2186 N N . TYR A 1 264 ? 14.203 0.203 -13.410 1.00 83.50 264 TYR A N 1
ATOM 2187 C CA . TYR A 1 264 ? 13.451 0.463 -12.184 1.00 83.50 264 TYR A CA 1
ATOM 2188 C C . TYR A 1 264 ? 12.913 1.889 -12.133 1.00 83.50 264 TYR A C 1
ATOM 2190 O O . TYR A 1 264 ? 11.713 2.071 -11.925 1.00 83.50 264 TYR A O 1
ATOM 2198 N N . LEU A 1 265 ? 13.755 2.896 -12.395 1.00 80.50 265 LEU A N 1
ATOM 2199 C CA . LEU A 1 265 ? 13.339 4.300 -12.325 1.00 80.50 265 LEU A CA 1
ATOM 2200 C C . LEU A 1 265 ? 12.238 4.647 -13.340 1.00 80.50 265 LEU A C 1
ATOM 2202 O O . LEU A 1 265 ? 11.345 5.436 -13.024 1.00 80.50 265 LEU A O 1
ATOM 2206 N N . ILE A 1 266 ? 12.236 3.998 -14.509 1.00 80.81 266 ILE A N 1
ATOM 2207 C CA . ILE A 1 266 ? 11.221 4.189 -15.560 1.00 80.81 266 ILE A CA 1
ATOM 2208 C C . ILE A 1 266 ? 9.829 3.789 -15.060 1.00 80.81 266 ILE A C 1
ATOM 2210 O O . ILE A 1 266 ? 8.840 4.444 -15.388 1.00 80.81 266 ILE A O 1
ATOM 2214 N N . TYR A 1 267 ? 9.733 2.730 -14.255 1.00 86.06 267 TYR A N 1
ATOM 2215 C CA . TYR A 1 267 ? 8.461 2.293 -13.673 1.00 86.06 267 TYR A CA 1
ATOM 2216 C C . TYR A 1 267 ? 8.151 3.000 -12.353 1.00 86.06 267 TYR A C 1
ATOM 2218 O O . TYR A 1 267 ? 6.997 3.332 -12.087 1.00 86.06 267 TYR A O 1
ATOM 2226 N N . PHE A 1 268 ? 9.173 3.278 -11.552 1.00 85.88 268 PHE A N 1
ATOM 2227 C CA . PHE A 1 268 ? 9.068 3.914 -10.242 1.00 85.88 268 PHE A CA 1
ATOM 2228 C C . PHE A 1 268 ? 8.501 5.336 -10.303 1.00 85.88 268 PHE A C 1
ATOM 2230 O O . PHE A 1 268 ? 7.542 5.648 -9.595 1.00 85.88 268 PHE A O 1
ATOM 2237 N N . VAL A 1 269 ? 9.040 6.194 -11.176 1.00 83.94 269 VAL A N 1
ATOM 2238 C CA . VAL A 1 269 ? 8.630 7.606 -11.276 1.00 83.94 269 VAL A CA 1
ATOM 2239 C C . VAL A 1 269 ? 7.127 7.771 -11.557 1.00 83.94 269 VAL A C 1
ATOM 2241 O O . VAL A 1 269 ? 6.456 8.461 -10.784 1.00 83.94 269 VAL A O 1
ATOM 2244 N N . PRO A 1 270 ? 6.536 7.143 -12.594 1.00 85.50 270 PRO A N 1
ATOM 2245 C CA . PRO A 1 270 ? 5.105 7.293 -12.843 1.00 85.50 270 PRO A CA 1
ATOM 2246 C C . PRO A 1 270 ? 4.237 6.692 -11.727 1.00 85.50 270 PRO A C 1
ATOM 2248 O O . PRO A 1 270 ? 3.136 7.194 -11.488 1.00 85.50 270 PRO A O 1
ATOM 2251 N N . ILE A 1 271 ? 4.711 5.663 -11.012 1.00 88.88 271 ILE A N 1
ATOM 2252 C CA . ILE A 1 271 ? 4.014 5.137 -9.828 1.00 88.88 271 ILE A CA 1
ATOM 2253 C C . ILE A 1 271 ? 3.983 6.187 -8.713 1.00 88.88 271 ILE A C 1
ATOM 2255 O O . ILE A 1 271 ? 2.925 6.395 -8.110 1.00 88.88 271 ILE A O 1
ATOM 2259 N N . ILE A 1 272 ? 5.096 6.881 -8.455 1.00 87.25 272 ILE A N 1
ATOM 2260 C CA . ILE A 1 272 ? 5.130 7.960 -7.460 1.00 87.25 272 ILE A CA 1
ATOM 2261 C C . ILE A 1 272 ? 4.183 9.082 -7.859 1.00 87.25 272 ILE A C 1
ATOM 2263 O O . ILE A 1 272 ? 3.343 9.450 -7.045 1.00 87.25 272 ILE A O 1
ATOM 2267 N N . ILE A 1 273 ? 4.251 9.569 -9.102 1.00 85.88 273 ILE A N 1
ATOM 2268 C CA . ILE A 1 273 ? 3.400 10.672 -9.582 1.00 85.88 273 ILE A CA 1
ATOM 2269 C C . ILE A 1 273 ? 1.912 10.337 -9.397 1.00 85.88 273 ILE A C 1
ATOM 2271 O O . ILE A 1 273 ? 1.145 11.145 -8.874 1.00 85.88 273 ILE A O 1
ATOM 2275 N N . LYS A 1 274 ? 1.500 9.113 -9.745 1.00 87.81 274 LYS A N 1
ATOM 2276 C CA . LYS A 1 274 ? 0.128 8.636 -9.498 1.00 87.81 274 LYS A CA 1
ATOM 2277 C C . LYS A 1 274 ? -0.200 8.551 -8.006 1.00 87.81 274 LYS A C 1
ATOM 2279 O O . LYS A 1 274 ? -1.332 8.825 -7.604 1.00 87.81 274 LYS A O 1
ATOM 2284 N N . SER A 1 275 ? 0.781 8.185 -7.184 1.00 89.50 275 SER A N 1
ATOM 2285 C CA . SER A 1 275 ? 0.626 8.072 -5.733 1.00 89.50 275 SER A CA 1
ATOM 2286 C C . SER A 1 275 ? 0.360 9.410 -5.046 1.00 89.50 275 SER A C 1
ATOM 2288 O O . SER A 1 275 ? -0.360 9.427 -4.048 1.00 89.50 275 SER A O 1
ATOM 2290 N N . LEU A 1 276 ? 0.858 10.520 -5.604 1.00 87.44 276 LEU A N 1
ATOM 2291 C CA . LEU A 1 276 ? 0.634 11.873 -5.073 1.00 87.44 276 LEU A CA 1
ATOM 2292 C C . LEU A 1 276 ? -0.853 12.209 -4.980 1.00 87.44 276 LEU A C 1
ATOM 2294 O O . LEU A 1 276 ? -1.294 12.833 -4.021 1.00 87.44 276 LEU A O 1
ATOM 2298 N N . ILE A 1 277 ? -1.615 11.762 -5.978 1.00 89.12 277 ILE A N 1
ATOM 2299 C CA . ILE A 1 277 ? -3.059 11.969 -6.067 1.00 89.12 277 ILE A CA 1
ATOM 2300 C C . ILE A 1 277 ? -3.794 10.843 -5.336 1.00 89.12 277 ILE A C 1
ATOM 2302 O O . ILE A 1 277 ? -4.761 11.093 -4.615 1.00 89.12 277 ILE A O 1
ATOM 2306 N N . SER A 1 278 ? -3.333 9.593 -5.472 1.00 90.56 278 SER A N 1
ATOM 2307 C CA . SER A 1 278 ? -4.050 8.466 -4.879 1.00 90.56 278 SER A CA 1
ATOM 2308 C C . SER A 1 278 ? -3.978 8.447 -3.351 1.00 90.56 278 SER A C 1
ATOM 2310 O O . SER A 1 278 ? -4.977 8.105 -2.737 1.00 90.56 278 SER A O 1
ATOM 2312 N N . ILE A 1 279 ? -2.855 8.804 -2.710 1.00 92.06 279 ILE A N 1
ATOM 2313 C CA . ILE A 1 279 ? -2.731 8.755 -1.236 1.00 92.06 279 ILE A CA 1
ATOM 2314 C C . ILE A 1 279 ? -3.768 9.662 -0.538 1.00 92.06 279 ILE A C 1
ATOM 2316 O O . ILE A 1 279 ? -4.483 9.156 0.335 1.00 92.06 279 ILE A O 1
ATOM 2320 N N . PRO A 1 280 ? -3.921 10.953 -0.904 1.00 91.12 280 PRO A N 1
ATOM 2321 C CA . PRO A 1 280 ? -4.955 11.812 -0.328 1.00 91.12 280 PRO A CA 1
ATOM 2322 C C . PRO A 1 280 ? -6.371 11.279 -0.557 1.00 91.12 280 PRO A C 1
ATOM 2324 O O . PRO A 1 280 ? -7.161 11.227 0.385 1.00 91.12 280 PRO A O 1
ATOM 2327 N N . ILE A 1 281 ? -6.677 10.827 -1.779 1.00 91.69 281 ILE A N 1
ATOM 2328 C CA . ILE A 1 281 ? -7.999 10.284 -2.130 1.00 91.69 281 ILE A CA 1
ATOM 2329 C C . ILE A 1 281 ? -8.302 9.030 -1.309 1.00 91.69 281 ILE A C 1
ATOM 2331 O O . ILE A 1 281 ? -9.354 8.941 -0.679 1.00 91.69 281 ILE A O 1
ATOM 2335 N N . LEU A 1 282 ? -7.363 8.081 -1.271 1.00 92.44 282 LEU A N 1
ATOM 2336 C CA . LEU A 1 282 ? -7.472 6.862 -0.474 1.00 92.44 282 LEU A CA 1
ATOM 2337 C C . LEU A 1 282 ? -7.709 7.213 0.995 1.00 92.44 282 LEU A C 1
ATOM 2339 O O . LEU A 1 282 ? -8.632 6.682 1.601 1.00 92.44 282 LEU A O 1
ATOM 2343 N N . THR A 1 283 ? -6.939 8.149 1.551 1.00 93.50 283 THR A N 1
ATOM 2344 C CA . THR A 1 283 ? -7.073 8.573 2.952 1.00 93.50 283 THR A CA 1
ATOM 2345 C C . THR A 1 283 ? -8.453 9.159 3.250 1.00 93.50 283 THR A C 1
ATOM 2347 O O . THR A 1 283 ? -9.075 8.817 4.262 1.00 93.50 283 THR A O 1
ATOM 2350 N N . LEU A 1 284 ? -8.944 10.027 2.365 1.00 92.62 284 LEU A N 1
ATOM 2351 C CA . LEU A 1 284 ? -10.244 10.680 2.492 1.00 92.62 284 LEU A CA 1
ATOM 2352 C C . LEU A 1 284 ? -11.395 9.670 2.420 1.00 92.62 284 LEU A C 1
ATOM 2354 O O . LEU A 1 284 ? -12.327 9.761 3.215 1.00 92.62 284 LEU A O 1
ATOM 2358 N N . LEU A 1 285 ? -11.304 8.675 1.533 1.00 91.44 285 LEU A N 1
ATOM 2359 C CA . LEU A 1 285 ? -12.308 7.615 1.397 1.00 91.44 285 LEU A CA 1
ATOM 2360 C C . LEU A 1 285 ? -12.262 6.603 2.552 1.00 91.44 285 LEU A C 1
ATOM 2362 O O . LEU A 1 285 ? -13.304 6.186 3.058 1.00 91.44 285 LEU A O 1
ATOM 2366 N N . LEU A 1 286 ? -11.065 6.214 2.999 1.00 91.56 286 LEU A N 1
ATOM 2367 C CA . LEU A 1 286 ? -10.879 5.195 4.036 1.00 91.56 286 LEU A CA 1
ATOM 2368 C C . LEU A 1 286 ? -11.286 5.680 5.427 1.00 91.56 286 LEU A C 1
ATOM 2370 O O . LEU A 1 286 ? -11.780 4.889 6.224 1.00 91.56 286 LEU A O 1
ATOM 2374 N N . THR A 1 287 ? -11.091 6.958 5.747 1.00 93.06 287 THR A N 1
ATOM 2375 C CA . THR A 1 287 ? -11.318 7.480 7.103 1.00 93.06 287 THR A CA 1
ATOM 2376 C C . THR A 1 287 ? -12.770 7.386 7.610 1.00 93.06 287 THR A C 1
ATOM 2378 O O . THR A 1 287 ? -12.960 6.942 8.754 1.00 93.06 287 THR A O 1
ATOM 2381 N N . PRO A 1 288 ? -13.814 7.769 6.845 1.00 91.12 288 PRO A N 1
ATOM 2382 C CA . PRO A 1 288 ? -15.197 7.606 7.295 1.00 91.12 288 PRO A CA 1
ATOM 2383 C C . PRO A 1 288 ? -15.550 6.127 7.479 1.00 91.12 288 PRO A C 1
ATOM 2385 O O . PRO A 1 288 ? -16.082 5.750 8.524 1.00 91.12 288 PRO A O 1
ATOM 2388 N N . VAL A 1 289 ? -15.164 5.275 6.527 1.00 89.19 289 VAL A N 1
ATOM 2389 C CA . VAL A 1 289 ? -15.423 3.829 6.585 1.00 89.19 289 VAL A CA 1
ATOM 2390 C C . VAL A 1 289 ? -14.706 3.194 7.779 1.00 89.19 289 VAL A C 1
ATOM 2392 O O . VAL A 1 289 ? -15.306 2.438 8.540 1.00 89.19 289 VAL A O 1
ATOM 2395 N N . PHE A 1 290 ? -13.450 3.569 8.022 1.00 89.81 290 PHE A N 1
ATOM 2396 C CA . PHE A 1 290 ? -12.690 3.122 9.185 1.00 89.81 290 PHE A CA 1
ATOM 2397 C C . PHE A 1 290 ? -13.353 3.523 10.503 1.00 89.81 290 PHE A C 1
ATOM 2399 O O . PHE A 1 290 ? -13.373 2.735 11.446 1.00 89.81 290 PHE A O 1
ATOM 2406 N N . SER A 1 291 ? -13.921 4.728 10.581 1.00 87.69 291 SER A N 1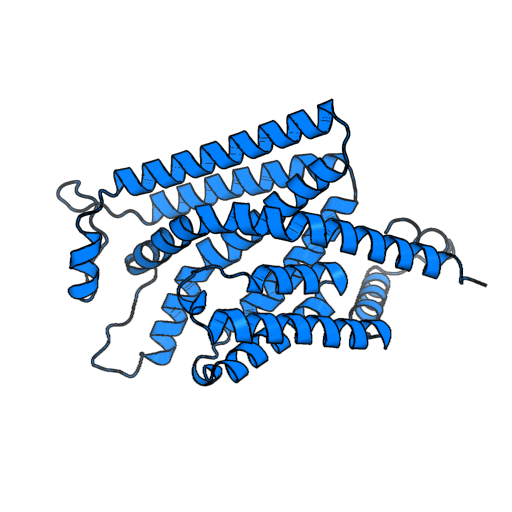
ATOM 2407 C CA . SER A 1 291 ? -14.616 5.184 11.789 1.00 87.69 291 SER A CA 1
ATOM 2408 C C . SER A 1 291 ? -15.848 4.322 12.090 1.00 87.69 291 SER A C 1
ATOM 2410 O O . SER A 1 291 ? -16.066 3.965 13.249 1.00 87.69 291 SER A O 1
ATOM 2412 N N . VAL A 1 292 ? -16.595 3.918 11.057 1.00 87.19 292 VAL A N 1
ATOM 2413 C CA . VAL A 1 292 ? -17.724 2.981 11.180 1.00 87.19 292 VAL A CA 1
ATOM 2414 C C . VAL A 1 292 ? -17.240 1.590 11.599 1.00 87.19 292 VAL A C 1
ATOM 2416 O O . VAL A 1 292 ? -17.753 1.027 12.565 1.00 87.19 292 VAL A O 1
ATOM 2419 N N . ILE A 1 293 ? -16.203 1.060 10.943 1.00 85.31 293 ILE A N 1
ATOM 2420 C CA . ILE A 1 293 ? -15.621 -0.252 11.275 1.00 85.31 293 ILE A CA 1
ATOM 2421 C C . ILE A 1 293 ? -15.140 -0.285 12.728 1.00 85.31 293 ILE A C 1
ATOM 2423 O O . ILE A 1 293 ? -15.450 -1.224 13.459 1.00 85.31 293 ILE A O 1
ATOM 2427 N N . LYS A 1 294 ? -14.420 0.751 13.176 1.00 85.00 294 LYS A N 1
ATOM 2428 C CA . LYS A 1 294 ? -13.944 0.872 14.561 1.00 85.00 294 LYS A CA 1
ATOM 2429 C C . LYS A 1 294 ? -15.110 0.782 15.548 1.00 85.00 294 LYS A C 1
ATOM 2431 O O . LYS A 1 294 ? -14.988 0.076 16.545 1.00 85.00 294 LYS A O 1
ATOM 2436 N N . HIS A 1 295 ? -16.223 1.456 15.262 1.00 84.00 295 HIS A N 1
ATOM 2437 C CA . HIS A 1 295 ? -17.416 1.423 16.107 1.00 84.00 295 HIS A CA 1
ATOM 2438 C C . HIS A 1 295 ? -18.056 0.024 16.150 1.00 84.00 295 HIS A C 1
ATOM 2440 O O . HIS A 1 295 ? -18.388 -0.475 17.225 1.00 84.00 295 HIS A O 1
ATOM 2446 N N . ILE A 1 296 ? -18.185 -0.648 15.002 1.00 81.38 296 ILE A N 1
ATOM 2447 C CA . ILE A 1 296 ? -18.739 -2.012 14.922 1.00 81.38 296 ILE A CA 1
ATOM 2448 C C . ILE A 1 296 ? -17.863 -3.004 15.699 1.00 81.38 296 ILE A C 1
ATOM 2450 O O . ILE A 1 296 ? -18.376 -3.768 16.518 1.00 81.38 296 ILE A O 1
ATOM 2454 N N . LEU A 1 297 ? -16.544 -2.960 15.493 1.00 78.31 297 LEU A N 1
ATOM 2455 C CA . LEU A 1 297 ? -15.594 -3.838 16.183 1.00 78.31 297 LEU A CA 1
ATOM 2456 C C . LEU A 1 297 ? -15.617 -3.617 17.701 1.00 78.31 297 LEU A C 1
ATOM 2458 O O . LEU A 1 297 ? -15.594 -4.580 18.466 1.00 78.31 297 LEU A O 1
ATOM 2462 N N . GLN A 1 298 ? -15.700 -2.363 18.154 1.00 79.25 298 GLN A N 1
ATOM 2463 C CA . GLN A 1 298 ? -15.828 -2.052 19.580 1.00 79.25 298 GLN A CA 1
ATOM 2464 C C . GLN A 1 298 ? -17.114 -2.635 20.178 1.00 79.25 298 GLN A C 1
ATOM 2466 O O . GLN A 1 298 ? -17.061 -3.243 21.247 1.00 79.25 298 GLN A O 1
ATOM 2471 N N . ASN A 1 299 ? -18.243 -2.524 19.477 1.00 77.25 299 ASN A N 1
ATOM 2472 C CA . ASN A 1 299 ? -19.513 -3.086 19.936 1.00 77.25 299 ASN A CA 1
ATOM 2473 C C . ASN A 1 299 ? -19.482 -4.615 20.025 1.00 77.25 299 ASN A C 1
ATOM 2475 O O . ASN A 1 299 ? -19.979 -5.178 20.998 1.00 77.25 299 ASN A O 1
ATOM 2479 N N . GLN A 1 300 ? -18.860 -5.292 19.057 1.00 73.25 300 GLN A N 1
ATOM 2480 C CA . GLN A 1 300 ? -18.697 -6.748 19.103 1.00 73.25 300 GLN A CA 1
ATOM 2481 C C . GLN A 1 300 ? -17.848 -7.194 20.298 1.00 73.25 300 GLN A C 1
ATOM 2483 O O . GLN A 1 300 ? -18.221 -8.130 21.002 1.00 73.25 300 GLN A O 1
ATOM 2488 N N . ILE A 1 301 ? -16.739 -6.498 20.567 1.00 70.56 301 ILE A N 1
ATOM 2489 C CA . ILE A 1 301 ? -15.884 -6.791 21.725 1.00 70.56 301 ILE A CA 1
ATOM 2490 C C . ILE A 1 301 ? -16.662 -6.593 23.032 1.00 70.56 301 ILE A C 1
ATOM 2492 O O . ILE A 1 301 ? -16.615 -7.459 23.904 1.00 70.56 301 ILE A O 1
ATOM 2496 N N . ASN A 1 302 ? -17.400 -5.489 23.157 1.00 68.38 302 ASN A N 1
ATOM 2497 C CA . ASN A 1 302 ? -18.172 -5.182 24.361 1.00 68.38 302 ASN A CA 1
ATOM 2498 C C . ASN A 1 302 ? -19.306 -6.192 24.597 1.00 68.38 302 ASN A C 1
ATOM 2500 O O . ASN A 1 302 ? -19.564 -6.563 25.739 1.00 68.38 302 ASN A O 1
ATO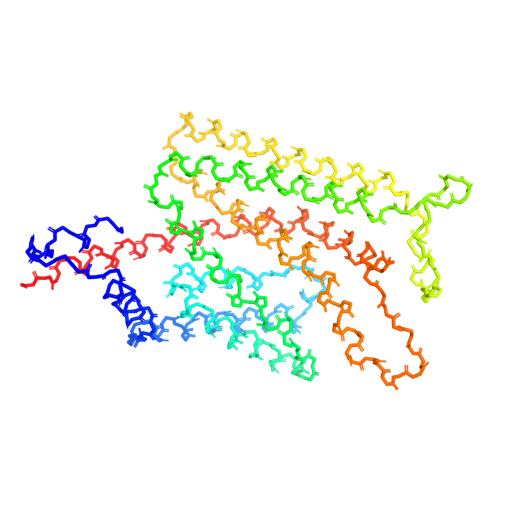M 2504 N N . ASN A 1 303 ? -19.962 -6.665 23.535 1.00 66.06 303 ASN A N 1
ATOM 2505 C CA . ASN A 1 303 ? -21.022 -7.668 23.644 1.00 66.06 303 ASN A CA 1
ATOM 2506 C C . ASN A 1 303 ? -20.466 -9.052 24.001 1.00 66.06 303 ASN A C 1
ATOM 2508 O O . ASN A 1 303 ? -21.023 -9.712 24.871 1.00 66.06 303 ASN A O 1
ATOM 2512 N N . ASN A 1 304 ? -19.327 -9.457 23.432 1.00 59.88 304 ASN A N 1
ATOM 2513 C CA . ASN A 1 304 ? -18.676 -10.721 23.796 1.00 59.88 304 ASN A CA 1
ATOM 2514 C C . ASN A 1 304 ? -18.189 -10.736 25.257 1.00 59.88 304 ASN A C 1
ATOM 2516 O O . ASN A 1 304 ? -18.144 -11.794 25.871 1.00 59.88 304 ASN A O 1
ATOM 2520 N N . GLN A 1 305 ? -17.860 -9.575 25.835 1.00 52.38 305 GLN A N 1
ATOM 2521 C CA . GLN A 1 305 ? -17.502 -9.456 27.256 1.00 52.38 305 GLN A CA 1
ATOM 2522 C C . GLN A 1 305 ? -18.703 -9.550 28.207 1.00 52.38 305 GLN A C 1
ATOM 2524 O O . GLN A 1 305 ? -18.511 -9.861 29.378 1.00 52.38 305 GLN A O 1
ATOM 2529 N N . LYS A 1 306 ? -19.927 -9.288 27.731 1.00 42.72 306 LYS A N 1
ATOM 2530 C CA . LYS A 1 306 ? -21.153 -9.390 28.541 1.00 42.72 306 LYS A CA 1
ATOM 2531 C C . LYS A 1 306 ? -21.736 -10.808 28.603 1.00 42.72 306 LYS A C 1
ATOM 2533 O O . LYS A 1 306 ? -22.584 -11.048 29.448 1.00 42.72 306 LYS A O 1
ATOM 2538 N N . ILE A 1 307 ? -21.300 -11.729 27.737 1.00 37.31 307 ILE A N 1
ATOM 2539 C CA . ILE A 1 307 ? -21.843 -13.101 27.621 1.00 37.31 307 ILE A CA 1
ATOM 2540 C C . ILE A 1 307 ? -20.934 -14.123 28.340 1.00 37.31 307 ILE A C 1
ATOM 2542 O O . ILE A 1 307 ? -20.848 -15.285 27.960 1.00 37.31 307 ILE A O 1
ATOM 2546 N N . VAL A 1 308 ? -20.218 -13.702 29.384 1.00 30.95 308 VAL A N 1
ATOM 2547 C CA . VAL A 1 308 ? -19.502 -14.637 30.263 1.00 30.95 308 VAL A CA 1
ATOM 2548 C C . VAL A 1 308 ? -20.416 -14.919 31.455 1.00 30.95 308 VAL A C 1
ATOM 2550 O O . VAL A 1 308 ? -20.522 -14.076 32.345 1.00 30.95 308 VAL A O 1
ATOM 2553 N N . TYR A 1 309 ? -21.126 -16.052 31.403 1.00 30.97 309 TYR A N 1
ATOM 2554 C CA . TYR A 1 309 ? -21.714 -16.693 32.584 1.00 30.97 309 TYR A CA 1
ATOM 2555 C C . TYR A 1 309 ? -20.603 -17.294 33.446 1.00 30.97 309 TYR A C 1
ATOM 2557 O O . TYR A 1 309 ? -19.654 -17.858 32.850 1.00 30.97 309 TYR A O 1
#